Protein AF-A0A2E6JJV7-F1 (afdb_monomer)

Mean predicted aligned error: 10.57 Å

Sequence (269 aa):
DGTGGKVVVDVISGKITNAIVSSGGKGYTYGLVDLGSINANASTKAKLIPIIPPSKGHGHNAYEELGTDRVLVYARFGGDNKDFPLDTKFAQVQLVKNPTSIGTTSIYFGDSFSSLNAFKFSTTSGNPTIGEKITQTLGSGLKAVGYVASYDAETKVMKYIQDRSLYFGNSTDQTDYVGISTQGQVLAFESSTNQISAPSGFSGSIETTFSLGITTVGSKNVGLGVTFTNGLATPEINKGSGDIIYIDNRATITRNSRQKEDVKIILEF

Radius of gyration: 32.29 Å; Cα contacts (8 Å, |Δi|>4): 499; chains: 1; bounding box: 84×40×88 Å

Foldseek 3Di:
DFDDWDKDFDDDPLDTPDIGTPDHGDDDPFDFDDPCVSCVPPPDDDGDGDDDAPPCHPPPPCVVRPDDQKDKDKDKDALQALLDAQQAKDFKDFDFAFFAFPPDPHGDDDPGWDQWKKFQFPDKDDDDDAQFKKWWQDPVRAIAIWGFHHADPQRRMTTTGDDQLQQPPVSPDDDDDDCCVRRVDHDDDDLDQTWIATPRRMTTHGQQCAFAQWDDRPNDIHGNRFTDHRRMTHTGTDPPGGDTPDMDGGDMDRGHNPDMDMDIDMDGD

Structure (mmCIF, N/CA/C/O backbone):
data_AF-A0A2E6JJV7-F1
#
_entry.id   AF-A0A2E6JJV7-F1
#
loop_
_atom_site.group_PDB
_atom_site.id
_atom_site.type_symbol
_atom_site.label_atom_id
_atom_site.label_alt_id
_atom_site.label_comp_id
_atom_site.label_asym_id
_atom_site.label_entity_id
_atom_site.label_seq_id
_atom_site.pdbx_PDB_ins_code
_atom_site.Cartn_x
_atom_site.Cartn_y
_atom_site.Cartn_z
_atom_site.occupancy
_atom_site.B_iso_or_equiv
_atom_site.auth_seq_id
_atom_site.auth_comp_id
_atom_site.auth_asym_id
_atom_site.auth_atom_id
_atom_site.pdbx_PDB_model_num
ATOM 1 N N . ASP A 1 1 ? 43.505 -11.447 -28.016 1.00 89.50 1 ASP A N 1
ATOM 2 C CA . ASP A 1 1 ? 43.495 -11.953 -26.622 1.00 89.50 1 ASP A CA 1
ATOM 3 C C . ASP A 1 1 ? 42.920 -13.369 -26.491 1.00 89.50 1 ASP A C 1
ATOM 5 O O . ASP A 1 1 ? 43.284 -14.059 -25.551 1.00 89.50 1 ASP A O 1
ATOM 9 N N . GLY A 1 2 ? 42.087 -13.839 -27.422 1.00 89.81 2 GLY A N 1
ATOM 10 C CA . GLY A 1 2 ? 41.659 -15.242 -27.497 1.00 89.81 2 GLY A CA 1
ATOM 11 C C . GLY A 1 2 ? 42.644 -16.192 -28.195 1.00 89.81 2 GLY A C 1
ATOM 12 O O . GLY A 1 2 ? 43.757 -15.811 -28.571 1.00 89.81 2 GLY A O 1
ATOM 13 N N . THR A 1 3 ? 42.211 -17.438 -28.413 1.00 93.00 3 THR A N 1
ATOM 14 C CA . THR A 1 3 ? 43.000 -18.491 -29.085 1.00 93.00 3 THR A CA 1
ATOM 15 C C . THR A 1 3 ? 42.222 -19.195 -30.202 1.00 93.00 3 THR A C 1
ATOM 17 O O . THR A 1 3 ? 40.993 -19.284 -30.178 1.00 93.00 3 THR A O 1
ATOM 20 N N . GLY A 1 4 ? 42.945 -19.720 -31.200 1.00 91.38 4 GLY A N 1
ATOM 21 C CA . GLY A 1 4 ? 42.388 -20.589 -32.248 1.00 91.38 4 GLY A CA 1
ATOM 22 C C . GLY A 1 4 ? 41.595 -19.891 -33.363 1.00 91.38 4 GLY A C 1
ATOM 23 O O . GLY A 1 4 ? 40.991 -20.579 -34.192 1.00 91.38 4 GLY A O 1
ATOM 24 N N . GLY A 1 5 ? 41.586 -18.555 -33.396 1.00 92.31 5 GLY A N 1
ATOM 25 C CA . GLY A 1 5 ? 40.998 -17.776 -34.485 1.00 92.31 5 GLY A CA 1
ATOM 26 C C . GLY A 1 5 ? 41.800 -17.932 -35.778 1.00 92.31 5 GLY A C 1
ATOM 27 O O . GLY A 1 5 ? 43.029 -17.847 -35.763 1.00 92.31 5 GLY A O 1
ATOM 28 N N . LYS A 1 6 ? 41.115 -18.178 -36.897 1.00 92.69 6 LYS A N 1
ATOM 29 C CA . LYS A 1 6 ? 41.711 -18.296 -38.233 1.00 92.69 6 LYS A CA 1
ATOM 30 C C . LYS A 1 6 ? 40.877 -17.526 -39.247 1.00 92.69 6 LYS A C 1
ATOM 32 O O . LYS A 1 6 ? 39.648 -17.567 -39.223 1.00 92.69 6 LYS A O 1
ATOM 37 N N . VAL A 1 7 ? 41.565 -16.861 -40.163 1.00 91.69 7 VAL A N 1
ATOM 38 C CA . VAL A 1 7 ? 40.972 -16.116 -41.271 1.00 91.69 7 VAL A CA 1
ATOM 39 C C . VAL A 1 7 ? 41.687 -16.505 -42.557 1.00 91.69 7 VAL A C 1
ATOM 41 O O . VAL A 1 7 ? 42.898 -16.724 -42.560 1.00 91.69 7 VAL A O 1
ATOM 44 N N . VAL A 1 8 ? 40.922 -16.636 -43.631 1.00 92.06 8 VAL A N 1
ATOM 45 C CA . VAL A 1 8 ? 41.418 -16.812 -44.994 1.00 92.06 8 VAL A CA 1
ATOM 46 C C . VAL A 1 8 ? 41.329 -15.457 -45.674 1.00 92.06 8 VAL A C 1
ATOM 48 O O . VAL A 1 8 ? 40.291 -14.802 -45.600 1.00 92.06 8 VAL A O 1
ATOM 51 N N . VAL A 1 9 ? 42.425 -15.025 -46.289 1.00 90.75 9 VAL A N 1
ATOM 52 C CA . VAL A 1 9 ? 42.528 -13.730 -46.963 1.00 90.75 9 VAL A CA 1
ATOM 53 C C . VAL A 1 9 ? 42.905 -13.984 -48.413 1.00 90.75 9 VAL A C 1
ATOM 55 O O . VAL A 1 9 ? 43.957 -14.565 -48.678 1.00 90.75 9 VAL A O 1
ATOM 58 N N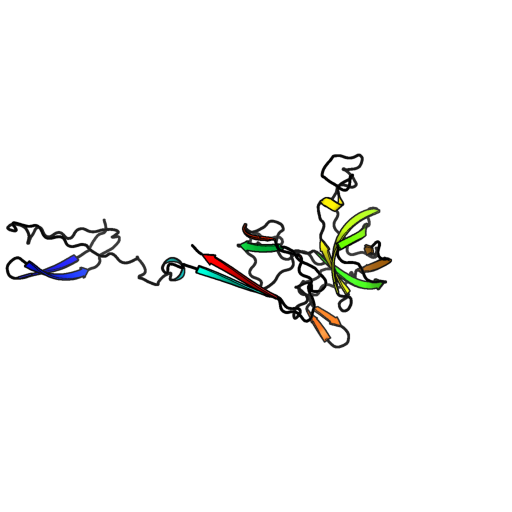 . ASP A 1 10 ? 42.065 -13.524 -49.336 1.00 90.06 10 ASP A N 1
ATOM 59 C CA . ASP A 1 10 ? 42.325 -13.621 -50.769 1.00 90.06 10 ASP A CA 1
ATOM 60 C C . ASP A 1 10 ? 43.005 -12.340 -51.255 1.00 90.06 10 ASP A C 1
ATOM 62 O O . ASP A 1 10 ? 42.572 -11.224 -50.942 1.00 90.06 10 ASP A O 1
ATOM 66 N N . VAL A 1 11 ? 44.079 -12.503 -52.030 1.00 86.19 11 VAL A N 1
ATOM 67 C CA . VAL A 1 11 ? 44.891 -11.396 -52.543 1.00 86.19 11 VAL A CA 1
ATOM 68 C C . VAL A 1 11 ? 45.021 -11.506 -54.055 1.00 86.19 11 VAL A C 1
ATOM 70 O O . VAL A 1 11 ? 45.488 -12.519 -54.571 1.00 86.19 11 VAL A O 1
ATOM 73 N N . ILE A 1 12 ? 44.670 -10.436 -54.769 1.00 87.25 12 ILE A N 1
ATOM 74 C CA . ILE A 1 12 ? 44.831 -10.329 -56.224 1.00 87.25 12 ILE A CA 1
ATOM 75 C C . ILE A 1 12 ? 45.619 -9.058 -56.526 1.00 87.25 12 ILE A C 1
ATOM 77 O O . ILE A 1 12 ? 45.259 -7.970 -56.078 1.00 87.25 12 ILE A O 1
ATOM 81 N N . SER A 1 13 ? 46.721 -9.196 -57.270 1.00 84.00 13 SER A N 1
ATOM 82 C CA . SER A 1 13 ? 47.572 -8.069 -57.691 1.00 84.00 13 SER A CA 1
ATOM 83 C C . SER A 1 13 ? 47.984 -7.138 -56.536 1.00 84.00 13 SER A C 1
ATOM 85 O O . SER A 1 13 ? 47.994 -5.917 -56.682 1.00 84.00 13 SER A O 1
ATOM 87 N N . GLY A 1 14 ? 48.292 -7.711 -55.366 1.00 80.00 14 GLY A N 1
ATOM 88 C CA . GLY A 1 14 ? 48.721 -6.961 -54.179 1.00 80.00 14 GLY A CA 1
ATOM 89 C C . GLY A 1 14 ? 47.596 -6.278 -53.392 1.00 80.00 14 GLY A C 1
ATOM 90 O O . GLY A 1 14 ? 47.885 -5.472 -52.511 1.00 80.00 14 GLY A O 1
ATOM 91 N N . LYS A 1 15 ? 46.324 -6.581 -53.683 1.00 84.19 15 LYS A N 1
ATOM 92 C CA . LYS A 1 15 ? 45.155 -6.060 -52.959 1.00 84.19 15 LYS A CA 1
ATOM 93 C C . LYS A 1 15 ? 44.366 -7.195 -52.320 1.00 84.19 15 LYS A C 1
ATOM 95 O O . LYS A 1 15 ? 44.129 -8.210 -52.966 1.00 84.19 15 LYS A O 1
ATOM 100 N N . ILE A 1 16 ? 43.926 -6.997 -51.078 1.00 88.25 16 ILE A N 1
ATOM 101 C CA . ILE A 1 16 ? 42.977 -7.903 -50.422 1.00 88.25 16 ILE A CA 1
ATOM 102 C C . ILE A 1 16 ? 41.617 -7.730 -51.100 1.00 88.25 16 ILE A C 1
ATOM 104 O O . ILE A 1 16 ? 41.077 -6.623 -51.111 1.00 88.25 16 ILE A O 1
ATOM 108 N N . THR A 1 17 ? 41.079 -8.801 -51.673 1.00 91.75 17 THR A N 1
ATOM 109 C CA . THR A 1 17 ? 39.764 -8.798 -52.336 1.00 91.75 17 THR A CA 1
ATOM 110 C C . THR A 1 17 ? 38.678 -9.416 -51.472 1.00 91.75 17 THR A C 1
ATOM 112 O O . THR A 1 17 ? 37.505 -9.098 -51.652 1.00 91.75 17 THR A O 1
ATOM 115 N N . ASN A 1 18 ? 39.057 -10.277 -50.528 1.00 91.12 18 ASN A N 1
ATOM 116 C CA . ASN A 1 18 ? 38.131 -10.968 -49.647 1.00 91.12 18 ASN A CA 1
ATOM 117 C C . ASN A 1 18 ? 38.836 -11.415 -48.357 1.00 91.12 18 ASN A C 1
ATOM 119 O O . ASN A 1 18 ? 40.037 -11.693 -48.349 1.00 91.12 18 ASN A O 1
ATOM 123 N N . ALA A 1 19 ? 38.081 -11.476 -47.263 1.00 91.44 19 ALA A N 1
ATOM 124 C CA . ALA A 1 19 ? 38.542 -12.001 -45.987 1.00 91.44 19 ALA A CA 1
ATOM 125 C C . ALA A 1 19 ? 37.393 -12.755 -45.313 1.00 91.44 19 ALA A C 1
ATOM 127 O O . ALA A 1 19 ? 36.359 -12.165 -45.000 1.00 91.44 19 ALA A O 1
ATOM 128 N N . ILE A 1 20 ? 37.575 -14.053 -45.077 1.00 93.00 20 ILE A N 1
ATOM 129 C CA . ILE A 1 20 ? 36.558 -14.925 -44.480 1.00 93.00 20 ILE A CA 1
ATOM 130 C C . ILE A 1 20 ? 37.126 -15.558 -43.218 1.00 93.00 20 ILE A C 1
ATOM 132 O O . ILE A 1 20 ? 38.181 -16.192 -43.238 1.00 93.00 20 ILE A O 1
ATOM 136 N N . VAL A 1 21 ? 36.409 -15.419 -42.104 1.00 91.06 21 VAL A N 1
ATOM 137 C CA . VAL A 1 21 ? 36.739 -16.128 -40.865 1.00 91.06 21 VAL A CA 1
ATOM 138 C C . VAL A 1 21 ? 36.470 -17.616 -41.078 1.00 91.06 21 VAL A C 1
ATOM 140 O O . VAL A 1 21 ? 35.324 -18.030 -41.215 1.00 91.06 21 VAL A O 1
ATOM 143 N N . SER A 1 22 ? 37.527 -18.425 -41.109 1.00 92.56 22 SER A N 1
ATOM 144 C CA . SER A 1 22 ? 37.424 -19.882 -41.258 1.00 92.56 22 SER A CA 1
ATOM 145 C C . SER A 1 22 ? 37.266 -20.600 -39.917 1.00 92.56 22 SER A C 1
ATOM 147 O O . SER A 1 22 ? 36.747 -21.712 -39.869 1.00 92.56 22 SER A O 1
ATOM 149 N N . SER A 1 23 ? 37.690 -19.969 -38.817 1.00 91.88 23 SER A N 1
ATOM 150 C CA . SER A 1 23 ? 37.440 -20.415 -37.443 1.00 91.88 23 SER A CA 1
ATOM 151 C C . SER A 1 23 ? 37.384 -19.204 -36.517 1.00 91.88 23 SER A C 1
ATOM 153 O O . SER A 1 23 ? 38.350 -18.448 -36.437 1.00 91.88 23 SER A O 1
ATOM 155 N N . GLY A 1 24 ? 36.285 -19.029 -35.781 1.00 86.06 24 GLY A N 1
ATOM 156 C CA . GLY A 1 24 ? 36.127 -17.912 -34.838 1.00 86.06 24 GLY A CA 1
ATOM 157 C C . GLY A 1 24 ? 37.004 -18.012 -33.582 1.00 86.06 24 GLY A C 1
ATOM 158 O O . GLY A 1 24 ? 37.201 -17.017 -32.889 1.00 86.06 24 GLY A O 1
ATOM 159 N N . GLY A 1 25 ? 37.561 -19.194 -33.292 1.00 90.81 25 GLY A N 1
ATOM 160 C CA . GLY A 1 25 ? 38.322 -19.439 -32.066 1.00 90.81 25 GLY A CA 1
ATOM 161 C C . GLY A 1 25 ? 37.490 -19.246 -30.791 1.00 90.81 25 GLY A C 1
ATOM 162 O O . GLY A 1 25 ? 36.267 -19.388 -30.814 1.00 90.81 25 GLY A O 1
ATOM 163 N N . LYS A 1 26 ? 38.150 -18.980 -29.655 1.00 89.31 26 LYS A N 1
ATOM 164 C CA . LYS A 1 26 ? 37.497 -18.795 -28.345 1.00 89.31 26 LYS A CA 1
ATOM 165 C C . LYS A 1 26 ? 38.152 -17.686 -27.524 1.00 89.31 26 LYS A C 1
ATOM 167 O O . LYS A 1 26 ? 39.373 -17.534 -27.544 1.00 89.31 26 LYS A O 1
ATOM 172 N N . GLY A 1 27 ? 37.329 -16.974 -26.751 1.00 89.12 27 GLY A N 1
ATOM 173 C CA . GLY A 1 27 ? 37.780 -16.016 -25.735 1.00 89.12 27 GLY A CA 1
ATOM 174 C C . GLY A 1 27 ? 38.355 -14.710 -26.285 1.00 89.12 27 GLY A C 1
ATOM 175 O O . GLY A 1 27 ? 39.128 -14.063 -25.592 1.00 89.12 27 GLY A O 1
ATOM 176 N N . TYR A 1 28 ? 38.027 -14.341 -27.525 1.00 89.75 28 TYR A N 1
ATOM 177 C CA . TYR A 1 28 ? 38.422 -13.046 -28.069 1.00 89.75 28 TYR A CA 1
ATOM 178 C C . TYR A 1 28 ? 37.512 -11.941 -27.522 1.00 89.75 28 TYR A C 1
ATOM 180 O O . TYR A 1 28 ? 36.294 -12.085 -27.570 1.00 89.75 28 TYR A O 1
ATOM 188 N N . THR A 1 29 ? 38.092 -10.836 -27.057 1.00 88.12 29 THR A N 1
ATOM 189 C CA . THR A 1 29 ? 37.395 -9.539 -26.928 1.00 88.12 29 THR A CA 1
ATOM 190 C C . THR A 1 29 ? 37.931 -8.525 -27.938 1.00 88.12 29 THR A C 1
ATOM 192 O O . THR A 1 29 ? 37.215 -7.619 -28.356 1.00 88.12 29 THR A O 1
ATOM 195 N N . TYR A 1 30 ? 39.160 -8.732 -28.422 1.00 89.88 30 TYR A N 1
ATOM 196 C CA . TYR A 1 30 ? 39.730 -8.037 -29.571 1.00 89.88 30 TYR A CA 1
ATOM 197 C C . TYR A 1 30 ? 40.761 -8.924 -30.289 1.00 89.88 30 TYR A C 1
ATOM 199 O O . TYR A 1 30 ? 41.369 -9.836 -29.718 1.00 89.88 30 TYR A O 1
ATOM 207 N N . GLY A 1 31 ? 41.011 -8.649 -31.566 1.00 89.31 31 GLY A N 1
ATOM 208 C CA . GLY A 1 31 ? 41.982 -9.398 -32.357 1.00 89.31 31 GLY A CA 1
ATOM 209 C C . GLY A 1 31 ? 42.673 -8.529 -33.392 1.00 89.31 31 GLY A C 1
ATOM 210 O O . GLY A 1 31 ? 42.096 -7.571 -33.899 1.00 89.31 31 GLY A O 1
ATOM 211 N N . LEU A 1 32 ? 43.910 -8.888 -33.718 1.00 89.81 32 LEU A N 1
ATOM 212 C CA . LEU A 1 32 ? 44.617 -8.380 -34.885 1.00 89.81 32 LEU A CA 1
ATOM 213 C C . LEU A 1 32 ? 44.808 -9.545 -35.846 1.00 89.81 32 LEU A C 1
ATOM 215 O O . LEU A 1 32 ? 45.198 -10.635 -35.429 1.00 89.81 32 LEU A O 1
ATOM 219 N N . VAL A 1 33 ? 44.514 -9.314 -37.122 1.00 89.62 33 VAL A N 1
ATOM 220 C CA . VAL A 1 33 ? 44.811 -10.299 -38.158 1.00 89.62 33 VAL A CA 1
ATOM 221 C C . VAL A 1 33 ? 46.295 -10.214 -38.482 1.00 89.62 33 VAL A C 1
ATOM 223 O O . VAL A 1 33 ? 46.781 -9.151 -38.871 1.00 89.62 33 VAL A O 1
ATOM 226 N N . ASP A 1 34 ? 47.005 -11.330 -38.333 1.00 87.75 34 ASP A N 1
ATOM 227 C CA . ASP A 1 34 ? 48.379 -11.431 -38.806 1.00 87.75 34 ASP A CA 1
ATOM 228 C C . ASP A 1 34 ? 48.391 -11.540 -40.336 1.00 87.75 34 ASP A C 1
ATOM 230 O O . ASP A 1 34 ? 47.870 -12.487 -40.922 1.00 87.75 34 ASP A O 1
ATOM 234 N N . LEU A 1 35 ? 48.973 -10.529 -40.973 1.00 87.00 35 LEU A N 1
ATOM 235 C CA . LEU A 1 35 ? 49.118 -10.413 -42.421 1.00 87.00 35 LEU A CA 1
ATOM 236 C C . LEU A 1 35 ? 50.597 -10.510 -42.841 1.00 87.00 35 LEU A C 1
ATOM 238 O O . LEU A 1 35 ? 50.940 -10.145 -43.966 1.00 87.00 35 LEU 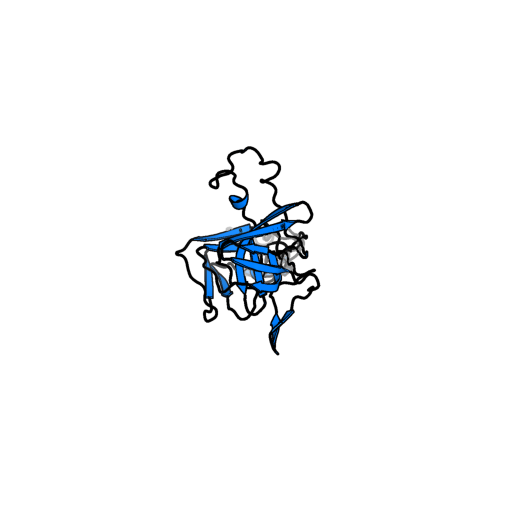A O 1
ATOM 242 N N . GLY A 1 36 ? 51.496 -10.946 -41.950 1.00 83.12 36 GLY A N 1
ATOM 243 C CA . GLY A 1 36 ? 52.946 -10.943 -42.173 1.00 83.12 36 GLY A CA 1
ATOM 244 C C . GLY A 1 36 ? 53.387 -11.704 -43.426 1.00 83.12 36 GLY A C 1
ATOM 245 O O . GLY A 1 36 ? 54.263 -11.233 -44.150 1.00 83.12 36 GLY A O 1
ATOM 246 N N . SER A 1 37 ? 52.725 -12.819 -43.744 1.00 78.44 37 SER A N 1
ATOM 247 C CA . SER A 1 37 ? 53.008 -13.635 -44.934 1.00 78.44 37 SER A CA 1
ATOM 248 C C . SER A 1 37 ? 52.666 -12.949 -46.263 1.00 78.44 37 SER A C 1
ATOM 250 O O . SER A 1 37 ? 53.242 -13.305 -47.288 1.00 78.44 37 SER A O 1
ATOM 252 N N . ILE A 1 38 ? 51.768 -11.958 -46.260 1.00 77.12 38 ILE A N 1
ATOM 253 C CA . ILE A 1 38 ? 51.319 -11.246 -47.470 1.00 77.12 38 ILE A CA 1
ATOM 254 C C . ILE A 1 38 ? 51.787 -9.783 -47.522 1.00 77.12 38 ILE A C 1
ATOM 256 O O . ILE A 1 38 ? 51.802 -9.178 -48.591 1.00 77.12 38 ILE A O 1
ATOM 260 N N . ASN A 1 39 ? 52.208 -9.213 -46.389 1.00 76.31 39 ASN A N 1
ATOM 261 C CA . ASN A 1 39 ? 52.642 -7.816 -46.277 1.00 76.31 39 ASN A CA 1
ATOM 262 C C . ASN A 1 39 ? 54.157 -7.604 -46.462 1.00 76.31 39 ASN A C 1
ATOM 264 O O . ASN A 1 39 ? 54.598 -6.457 -46.423 1.00 76.31 39 ASN A O 1
ATOM 268 N N . ALA A 1 40 ? 54.961 -8.658 -46.663 1.00 73.69 40 ALA A N 1
ATOM 269 C CA . ALA A 1 40 ? 56.431 -8.573 -46.687 1.00 73.69 40 ALA A CA 1
ATOM 270 C C . ALA A 1 40 ? 56.999 -7.571 -47.716 1.00 73.69 40 ALA A C 1
ATOM 272 O O . ALA A 1 40 ? 58.014 -6.936 -47.449 1.00 73.69 40 ALA A O 1
ATOM 273 N N . ASN A 1 41 ? 56.320 -7.391 -48.855 1.00 73.38 41 ASN A N 1
ATOM 274 C CA . ASN A 1 41 ? 56.733 -6.487 -49.939 1.00 73.38 41 ASN A CA 1
ATOM 275 C C . ASN A 1 41 ? 55.737 -5.332 -50.178 1.00 73.38 41 ASN A C 1
ATOM 277 O O . ASN A 1 41 ? 55.781 -4.678 -51.220 1.00 73.38 41 ASN A O 1
ATOM 281 N N . ALA A 1 42 ? 54.802 -5.095 -49.252 1.00 76.38 42 ALA A N 1
ATOM 282 C CA . ALA A 1 42 ? 53.786 -4.057 -49.401 1.00 76.38 42 ALA A CA 1
ATOM 283 C C . ALA A 1 42 ? 54.324 -2.688 -48.947 1.00 76.38 42 ALA A C 1
ATOM 285 O O . ALA A 1 42 ? 54.772 -2.534 -47.812 1.00 76.38 42 ALA A O 1
ATOM 286 N N . SER A 1 43 ? 54.226 -1.665 -49.804 1.00 77.69 43 SER A N 1
ATOM 287 C CA . SER A 1 43 ? 54.594 -0.279 -49.457 1.00 77.69 43 SER A CA 1
ATOM 288 C C . SER A 1 43 ? 53.572 0.406 -48.540 1.00 77.69 43 SER A C 1
ATOM 290 O O . SER A 1 43 ? 53.901 1.365 -47.849 1.00 77.69 43 SER A O 1
ATOM 292 N N . THR A 1 44 ? 52.333 -0.097 -48.504 1.00 81.44 44 THR A N 1
ATOM 293 C CA . THR A 1 44 ? 51.262 0.328 -47.591 1.00 81.44 44 THR A CA 1
ATOM 294 C C . THR A 1 44 ? 50.693 -0.901 -46.890 1.00 81.44 44 THR A C 1
ATOM 296 O O . THR A 1 44 ? 50.248 -1.838 -47.549 1.00 81.44 44 THR A O 1
ATOM 299 N N . LYS A 1 45 ? 50.701 -0.912 -45.553 1.00 82.69 45 LYS A N 1
ATOM 300 C CA . LYS A 1 45 ? 50.197 -2.044 -44.761 1.00 82.69 45 LYS A CA 1
ATOM 301 C C . LYS A 1 45 ? 48.669 -2.041 -44.726 1.00 82.69 45 LYS A C 1
ATOM 303 O O . LYS A 1 45 ? 48.059 -1.015 -44.431 1.00 82.69 45 LYS A O 1
ATOM 308 N N . ALA A 1 46 ? 48.058 -3.194 -44.979 1.00 84.94 46 ALA A N 1
ATOM 309 C CA . ALA A 1 46 ? 46.614 -3.364 -44.846 1.00 84.94 46 ALA A CA 1
ATOM 310 C C . ALA A 1 46 ? 46.175 -3.440 -43.371 1.00 84.94 46 ALA A C 1
ATOM 312 O O . ALA A 1 46 ? 46.927 -3.892 -42.504 1.00 84.94 46 ALA A O 1
ATOM 313 N N . LYS A 1 47 ? 44.931 -3.026 -43.099 1.00 86.56 47 LYS A N 1
ATOM 314 C CA . LYS A 1 47 ? 44.279 -3.106 -41.786 1.00 86.56 47 LYS A CA 1
ATOM 315 C C . LYS A 1 47 ? 42.969 -3.878 -41.926 1.00 86.56 47 LYS A C 1
ATOM 317 O O . LYS A 1 47 ? 42.066 -3.419 -42.617 1.00 86.56 47 LYS A O 1
ATOM 322 N N . LEU A 1 48 ? 42.859 -5.009 -41.234 1.00 88.50 48 LEU A N 1
ATOM 323 C CA . LEU A 1 48 ? 41.601 -5.734 -41.051 1.00 88.50 48 LEU A CA 1
ATOM 324 C C . LEU A 1 48 ? 41.182 -5.622 -39.586 1.00 88.50 48 LEU A C 1
ATOM 326 O O . LEU A 1 48 ? 42.007 -5.815 -38.693 1.00 88.50 48 LEU A O 1
ATOM 330 N N . ILE A 1 49 ? 39.913 -5.293 -39.350 1.00 90.00 49 ILE A N 1
ATOM 331 C CA . ILE A 1 49 ? 39.328 -5.197 -38.010 1.00 90.00 49 ILE A CA 1
ATOM 332 C C . ILE A 1 49 ? 38.389 -6.394 -37.834 1.00 90.00 49 ILE A C 1
ATOM 334 O O . ILE A 1 49 ? 37.341 -6.425 -38.480 1.00 90.00 49 ILE A O 1
ATOM 338 N N . PRO A 1 50 ? 38.740 -7.385 -36.998 1.00 89.44 50 PRO A N 1
ATOM 339 C CA . PRO A 1 50 ? 37.811 -8.441 -36.626 1.00 89.44 50 PRO A CA 1
ATOM 340 C C . PRO A 1 50 ? 36.631 -7.852 -35.852 1.00 89.44 50 PRO A C 1
ATOM 342 O O . PRO A 1 50 ? 36.828 -7.157 -34.856 1.00 89.44 50 PRO A O 1
ATOM 345 N N . ILE A 1 51 ? 35.412 -8.157 -36.292 1.00 88.50 51 ILE A N 1
ATOM 346 C CA . ILE A 1 51 ? 34.198 -7.869 -35.528 1.00 88.50 51 ILE A CA 1
ATOM 347 C C . ILE A 1 51 ? 33.893 -9.104 -34.685 1.00 88.50 51 ILE A C 1
ATOM 349 O O . ILE A 1 51 ? 33.585 -10.166 -35.225 1.00 88.50 51 ILE A O 1
ATOM 353 N N . ILE A 1 52 ? 34.030 -8.973 -33.367 1.00 88.31 52 ILE A N 1
ATOM 354 C CA . ILE A 1 52 ? 33.748 -10.051 -32.420 1.00 88.31 52 ILE A CA 1
ATOM 355 C C . ILE A 1 52 ? 32.318 -9.864 -31.890 1.00 88.31 52 ILE A C 1
ATOM 357 O O . ILE A 1 52 ? 32.056 -8.837 -31.261 1.00 88.31 52 ILE A O 1
ATOM 361 N N . PRO A 1 53 ? 31.383 -10.799 -32.149 1.00 79.56 53 PRO A N 1
ATOM 362 C CA . PRO A 1 53 ? 30.013 -10.682 -31.658 1.00 79.56 53 PRO A CA 1
ATOM 363 C C . PRO A 1 53 ? 29.936 -10.961 -30.144 1.00 79.56 53 PRO A C 1
ATOM 365 O O . PRO A 1 53 ? 30.844 -11.589 -29.587 1.00 79.56 53 PRO A O 1
ATOM 368 N N . PRO A 1 54 ? 28.840 -10.565 -29.469 1.00 78.50 54 PRO A N 1
ATOM 369 C CA . PRO A 1 54 ? 28.572 -10.974 -28.094 1.00 78.50 54 PRO A CA 1
ATOM 370 C C . PRO A 1 54 ? 28.634 -12.498 -27.951 1.00 78.50 54 PRO A C 1
ATOM 372 O O . PRO A 1 54 ? 28.242 -13.238 -28.854 1.00 78.50 54 PRO A O 1
ATOM 375 N N . SER A 1 55 ? 29.085 -12.981 -26.793 1.00 75.62 55 SER A N 1
ATOM 376 C CA . SER A 1 55 ? 29.356 -14.408 -26.548 1.00 75.62 55 SER A CA 1
ATOM 377 C C . SER A 1 55 ? 28.153 -15.337 -26.751 1.00 75.62 55 SER A C 1
ATOM 379 O O . SER A 1 55 ? 28.340 -16.538 -26.940 1.00 75.62 55 SER A O 1
ATOM 381 N N . LYS A 1 56 ? 26.933 -14.794 -26.728 1.00 80.00 56 LYS A N 1
ATOM 382 C CA . LYS A 1 56 ? 25.681 -15.530 -26.929 1.00 80.00 56 LYS A CA 1
ATOM 383 C C . LYS A 1 56 ? 24.913 -15.108 -28.194 1.00 80.00 56 LYS A C 1
ATOM 385 O O . LYS A 1 56 ? 23.810 -15.588 -28.420 1.00 80.00 56 LYS A O 1
ATOM 390 N N . GLY A 1 57 ? 25.515 -14.266 -29.039 1.00 77.69 57 GLY A N 1
ATOM 391 C CA . GLY A 1 57 ? 24.871 -13.661 -30.208 1.00 77.69 57 GLY A CA 1
ATOM 392 C C . GLY A 1 57 ? 24.095 -12.384 -29.876 1.00 77.69 57 GLY A C 1
ATOM 393 O O . GLY A 1 57 ? 23.900 -12.056 -28.710 1.00 77.69 57 GLY A O 1
ATOM 394 N N . HIS A 1 58 ? 23.683 -11.659 -30.919 1.00 73.56 58 HIS A N 1
ATOM 395 C CA . HIS A 1 58 ? 22.787 -10.510 -30.779 1.00 73.56 58 HIS A CA 1
ATOM 396 C C . HIS A 1 58 ? 21.355 -10.976 -30.502 1.00 73.56 58 HIS A C 1
ATOM 398 O O . HIS A 1 58 ? 20.882 -11.934 -31.115 1.00 73.56 58 HIS A O 1
ATOM 404 N N . GLY A 1 59 ? 20.660 -10.280 -29.609 1.00 71.00 59 GLY A N 1
ATOM 405 C CA . GLY A 1 59 ? 19.301 -10.595 -29.185 1.00 71.00 59 GLY A CA 1
ATOM 406 C C . GLY A 1 59 ? 19.213 -11.720 -28.153 1.00 71.00 59 GLY A C 1
ATOM 407 O O . GLY A 1 59 ? 18.101 -12.143 -27.839 1.00 71.00 59 GLY A O 1
ATOM 408 N N . HIS A 1 60 ? 20.340 -12.199 -27.605 1.00 75.94 60 HIS A N 1
ATOM 409 C CA . HIS A 1 60 ? 20.309 -13.203 -26.534 1.00 75.94 60 HIS A CA 1
ATOM 410 C C . HIS A 1 60 ? 19.700 -12.620 -25.260 1.00 75.94 60 HIS A C 1
ATOM 412 O O . HIS A 1 60 ? 18.923 -13.293 -24.581 1.00 75.94 60 HIS A O 1
ATOM 418 N N . ASN A 1 61 ? 20.030 -11.366 -24.944 1.00 71.12 61 ASN A N 1
ATOM 419 C CA . ASN A 1 61 ? 19.342 -10.606 -23.911 1.00 71.12 61 ASN A CA 1
ATOM 420 C C . ASN A 1 61 ? 18.790 -9.304 -24.487 1.00 71.12 61 ASN A C 1
ATOM 422 O O . ASN A 1 61 ? 19.323 -8.225 -24.251 1.00 71.12 61 ASN A O 1
ATOM 426 N N . ALA A 1 62 ? 17.697 -9.405 -25.245 1.00 70.12 62 ALA A N 1
ATOM 427 C CA . ALA A 1 62 ? 17.064 -8.254 -25.884 1.00 70.12 62 ALA A CA 1
ATOM 428 C C . ALA A 1 62 ? 16.748 -7.099 -24.910 1.00 70.12 62 ALA A C 1
ATOM 430 O O . ALA A 1 62 ? 16.795 -5.950 -25.323 1.00 70.12 62 ALA A O 1
ATOM 431 N N . TYR A 1 63 ? 16.486 -7.377 -23.628 1.00 66.75 63 TYR A N 1
ATOM 432 C CA . TYR A 1 63 ? 16.220 -6.346 -22.616 1.00 66.75 63 TYR A CA 1
ATOM 433 C C . TYR A 1 63 ? 17.468 -5.562 -22.179 1.00 66.75 63 TYR A C 1
ATOM 435 O O . TYR A 1 63 ? 17.339 -4.422 -21.745 1.00 66.75 63 TYR A O 1
ATOM 443 N N . GLU A 1 64 ? 18.660 -6.153 -22.285 1.00 67.38 64 GLU A N 1
ATOM 444 C CA . GLU A 1 64 ? 19.939 -5.463 -22.046 1.00 67.38 64 GLU A CA 1
ATOM 445 C C . GLU A 1 64 ? 20.548 -4.907 -23.343 1.00 67.38 64 GLU A C 1
ATOM 447 O O . GLU A 1 64 ? 21.291 -3.930 -23.310 1.00 67.38 64 GLU A O 1
ATOM 452 N N . GLU A 1 65 ? 20.258 -5.535 -24.486 1.00 68.44 65 GLU A N 1
ATOM 453 C CA . GLU A 1 65 ? 20.885 -5.232 -25.776 1.00 68.44 65 GLU A CA 1
ATOM 454 C C . GLU A 1 65 ? 20.114 -4.207 -26.618 1.00 68.44 65 GLU A C 1
ATOM 456 O O . GLU A 1 65 ? 20.729 -3.456 -27.379 1.00 68.44 65 GLU A O 1
ATOM 461 N N . LEU A 1 66 ? 18.781 -4.161 -26.513 1.00 69.12 66 LEU A N 1
ATOM 462 C CA . LEU A 1 66 ? 17.981 -3.129 -27.167 1.00 69.12 66 LEU A CA 1
ATOM 463 C C . LEU A 1 66 ? 17.934 -1.907 -26.254 1.00 69.12 66 LEU A C 1
ATOM 465 O O . LEU A 1 66 ? 17.231 -1.886 -25.243 1.00 69.12 66 LEU A O 1
ATOM 469 N N . GLY A 1 67 ? 18.687 -0.875 -26.639 1.00 67.88 67 GLY A N 1
ATOM 470 C CA . GLY A 1 67 ? 18.556 0.451 -26.049 1.00 67.88 67 GLY A CA 1
ATOM 471 C C . GLY A 1 67 ? 17.091 0.880 -26.077 1.00 67.88 67 GLY A C 1
ATOM 472 O O . GLY A 1 67 ? 16.425 0.787 -27.108 1.00 67.88 67 GLY A O 1
ATOM 473 N N . THR A 1 68 ? 16.575 1.284 -24.923 1.00 73.38 68 THR A N 1
ATOM 474 C CA . THR A 1 68 ? 15.214 1.795 -24.789 1.00 73.38 68 THR A CA 1
ATOM 475 C C . THR A 1 68 ? 15.304 3.274 -24.465 1.00 73.38 68 THR A C 1
ATOM 477 O O . THR A 1 68 ? 15.743 3.630 -23.377 1.00 73.38 68 THR A O 1
ATOM 480 N N . ASP A 1 69 ? 14.856 4.123 -25.387 1.00 81.94 69 ASP A N 1
ATOM 481 C CA . ASP A 1 69 ? 14.846 5.576 -25.169 1.00 81.94 69 ASP A CA 1
ATOM 482 C C . ASP A 1 69 ? 13.744 5.991 -24.179 1.00 81.94 69 ASP A C 1
ATOM 484 O O . ASP A 1 69 ? 13.837 7.022 -23.515 1.00 81.94 69 ASP A O 1
ATOM 488 N N . ARG A 1 70 ? 12.654 5.204 -24.096 1.00 85.88 70 ARG A N 1
ATOM 489 C CA . ARG A 1 70 ? 11.481 5.501 -23.258 1.00 85.88 70 ARG A CA 1
ATOM 490 C C . ARG A 1 70 ? 10.832 4.250 -22.683 1.00 85.88 70 ARG A C 1
ATOM 492 O O . ARG A 1 70 ? 10.500 3.324 -23.419 1.00 85.88 70 ARG A O 1
ATOM 499 N N . VAL A 1 71 ? 10.541 4.272 -21.386 1.00 86.06 71 VAL A N 1
ATOM 500 C CA . VAL A 1 71 ? 9.776 3.234 -20.682 1.00 86.06 71 VAL A CA 1
ATOM 501 C C . VAL A 1 71 ? 8.426 3.805 -20.253 1.00 86.06 71 VAL A C 1
ATOM 503 O O . VAL A 1 71 ? 8.369 4.798 -19.531 1.00 86.06 71 VAL A O 1
ATOM 506 N N . LEU A 1 72 ? 7.328 3.167 -20.674 1.00 89.88 72 LEU A N 1
ATOM 507 C CA . LEU A 1 72 ? 5.978 3.475 -20.194 1.00 89.88 72 LEU A CA 1
ATOM 508 C C . LEU A 1 72 ? 5.613 2.540 -19.039 1.00 89.88 72 LEU A C 1
ATOM 510 O O . LEU A 1 72 ? 5.496 1.330 -19.224 1.00 89.88 72 LEU A O 1
ATOM 514 N N . VAL A 1 73 ? 5.342 3.119 -17.876 1.00 90.62 73 VAL A N 1
ATOM 515 C CA . VAL A 1 73 ? 4.704 2.440 -16.748 1.00 90.62 73 VAL A CA 1
ATOM 516 C C . VAL A 1 73 ? 3.227 2.810 -16.750 1.00 90.62 73 VAL A C 1
ATOM 518 O O . VAL A 1 73 ? 2.867 3.988 -16.706 1.00 90.62 73 VAL A O 1
ATOM 521 N N . TYR A 1 74 ? 2.365 1.800 -16.825 1.00 91.88 74 TYR A N 1
ATOM 522 C CA . TYR A 1 74 ? 0.918 1.967 -16.869 1.00 91.88 74 TYR A CA 1
ATOM 523 C C . TYR A 1 74 ? 0.248 1.116 -15.796 1.00 91.88 74 TYR A C 1
ATOM 525 O O . TYR A 1 74 ? 0.498 -0.083 -15.711 1.00 91.88 74 TYR A O 1
ATOM 533 N N . ALA A 1 75 ? -0.632 1.737 -15.016 1.00 89.00 75 ALA A N 1
ATOM 534 C CA . ALA A 1 75 ? -1.502 1.055 -14.071 1.00 89.00 75 ALA A CA 1
ATOM 535 C C . ALA A 1 75 ? -2.933 1.572 -14.228 1.00 89.00 75 ALA A C 1
ATOM 537 O O . ALA A 1 75 ? -3.160 2.777 -14.377 1.00 89.00 75 ALA A O 1
ATOM 538 N N . ARG A 1 76 ? -3.898 0.654 -14.180 1.00 87.75 76 ARG A N 1
ATOM 539 C CA . ARG A 1 76 ? -5.325 0.968 -14.146 1.00 87.75 76 ARG A CA 1
ATOM 540 C C . ARG A 1 76 ? -5.898 0.523 -12.814 1.00 87.75 76 ARG A C 1
ATOM 542 O O . ARG A 1 76 ? -5.845 -0.658 -12.491 1.00 87.75 76 ARG A O 1
ATOM 549 N N . PHE A 1 77 ? -6.508 1.453 -12.098 1.00 84.38 77 PHE A N 1
ATOM 550 C CA . PHE A 1 77 ? -7.234 1.180 -10.868 1.00 84.38 77 PHE A CA 1
ATOM 551 C C . PHE A 1 77 ? -8.740 1.244 -11.131 1.00 84.38 77 PHE A C 1
ATOM 553 O O . PHE A 1 77 ? -9.230 2.089 -11.887 1.00 84.38 77 PHE A O 1
ATOM 560 N N . GLY A 1 78 ? -9.484 0.326 -10.525 1.00 77.12 78 GLY A N 1
ATOM 561 C CA . GLY A 1 78 ? -10.936 0.246 -10.636 1.00 77.12 78 GLY A CA 1
ATOM 562 C C . GLY A 1 78 ? -11.536 -0.386 -9.387 1.00 77.12 78 GLY A C 1
ATOM 563 O O . GLY A 1 78 ? -10.826 -1.000 -8.598 1.00 77.12 78 GLY A O 1
ATOM 564 N N . GLY A 1 79 ? -12.847 -0.233 -9.210 1.00 69.38 79 GLY A N 1
ATOM 565 C CA . GLY A 1 79 ? -13.571 -0.751 -8.044 1.00 69.38 79 GLY A CA 1
ATOM 566 C C . GLY A 1 79 ? -13.966 -2.226 -8.117 1.00 69.38 79 GLY A C 1
ATOM 567 O O . GLY A 1 79 ? -14.785 -2.671 -7.317 1.00 69.38 79 GLY A O 1
ATOM 568 N N . ASP A 1 80 ? -13.430 -2.965 -9.090 1.00 69.88 80 ASP A N 1
ATOM 569 C CA . ASP A 1 80 ? -13.814 -4.352 -9.362 1.00 69.88 80 ASP A CA 1
ATOM 570 C C . ASP A 1 80 ? -13.258 -5.316 -8.293 1.00 69.88 80 ASP A C 1
ATOM 572 O O . ASP A 1 80 ? -13.835 -6.378 -8.052 1.00 69.88 80 ASP A O 1
ATOM 576 N N . ASN A 1 81 ? -12.178 -4.928 -7.601 1.00 67.94 81 ASN A N 1
ATOM 577 C CA . ASN A 1 81 ? -11.670 -5.600 -6.409 1.00 67.94 81 ASN A CA 1
ATOM 578 C C . ASN A 1 81 ? -11.773 -4.666 -5.186 1.00 67.94 81 ASN A C 1
ATOM 580 O O . ASN A 1 81 ? -11.619 -3.452 -5.285 1.00 67.94 81 ASN A O 1
ATOM 584 N N . LYS A 1 82 ? -12.054 -5.221 -4.000 1.00 79.38 82 LYS A N 1
ATOM 585 C CA . LYS A 1 82 ? -12.136 -4.446 -2.742 1.00 79.38 82 LYS A CA 1
ATOM 586 C C . LYS A 1 82 ? -10.757 -4.048 -2.196 1.00 79.38 82 LYS A C 1
ATOM 588 O O . LYS A 1 82 ? -10.639 -3.537 -1.082 1.00 79.38 82 LYS A O 1
ATOM 593 N N . ASP A 1 83 ? -9.706 -4.299 -2.971 1.00 77.00 83 ASP A N 1
ATOM 594 C CA . ASP A 1 83 ? -8.349 -3.952 -2.592 1.00 77.00 83 ASP A CA 1
ATOM 595 C C . ASP A 1 83 ? -8.095 -2.444 -2.750 1.00 77.00 83 ASP A C 1
ATOM 597 O O . ASP A 1 83 ? -7.533 -1.798 -1.859 1.00 77.00 83 ASP A O 1
ATOM 601 N N . PHE A 1 84 ? -8.634 -1.851 -3.818 1.00 81.44 84 PHE A N 1
ATOM 602 C CA . PHE A 1 84 ? -8.539 -0.421 -4.075 1.00 81.44 84 PHE A CA 1
ATOM 603 C C . PHE A 1 84 ? -9.620 0.379 -3.314 1.00 81.44 84 PHE A C 1
ATOM 605 O O . PHE A 1 84 ? -10.812 0.186 -3.558 1.00 81.44 84 PHE A O 1
ATOM 612 N N . PRO A 1 85 ? -9.250 1.300 -2.401 1.00 80.31 85 PRO A N 1
ATOM 613 C CA . PRO A 1 85 ? -10.227 2.056 -1.623 1.00 80.31 85 PRO A CA 1
ATOM 614 C C . PRO A 1 85 ? -10.849 3.188 -2.456 1.00 80.31 85 PRO A C 1
ATOM 616 O O . PRO A 1 85 ? -10.140 4.070 -2.952 1.00 80.31 85 PRO A O 1
ATOM 619 N N . LEU A 1 86 ? -12.180 3.170 -2.581 1.00 83.50 86 LEU A N 1
ATOM 620 C CA . LEU A 1 86 ? -12.972 4.017 -3.494 1.00 83.50 86 LEU A CA 1
ATOM 621 C C . LEU A 1 86 ? -13.592 5.253 -2.830 1.00 83.50 86 LEU A C 1
ATOM 623 O O . LEU A 1 86 ? -14.076 6.144 -3.521 1.00 83.50 86 LEU A O 1
ATOM 627 N N . ASP A 1 87 ? -13.591 5.302 -1.505 1.00 85.88 87 ASP A N 1
ATOM 628 C CA . ASP A 1 87 ? -14.189 6.327 -0.642 1.00 85.88 87 ASP A CA 1
ATOM 629 C C . ASP A 1 87 ? -13.156 7.354 -0.144 1.00 85.88 87 ASP A C 1
ATOM 631 O O . ASP A 1 87 ? -13.388 8.092 0.811 1.00 85.88 87 ASP A O 1
ATOM 635 N N . THR A 1 88 ? -11.998 7.411 -0.803 1.00 87.44 88 THR A N 1
ATOM 636 C CA . THR A 1 88 ? -10.839 8.192 -0.366 1.00 87.44 88 THR A CA 1
ATOM 637 C C . THR A 1 88 ? -10.489 9.304 -1.343 1.00 87.44 88 THR A C 1
ATOM 639 O O . THR A 1 88 ? -11.066 9.453 -2.424 1.00 87.44 88 THR A O 1
ATOM 642 N N . LYS A 1 89 ? -9.523 10.127 -0.943 1.00 90.44 89 LYS A N 1
ATOM 643 C CA . LYS A 1 89 ? -8.913 11.143 -1.794 1.00 90.44 89 LYS A CA 1
ATOM 644 C C . LYS A 1 89 ? -7.414 10.902 -1.822 1.00 90.44 89 LYS A C 1
ATOM 646 O O . LYS A 1 89 ? -6.845 10.483 -0.816 1.00 90.44 89 LYS A O 1
ATOM 651 N N . PHE A 1 90 ? -6.776 11.195 -2.945 1.00 90.38 90 PHE A N 1
ATOM 652 C CA . PHE A 1 90 ? -5.324 11.105 -3.070 1.00 90.38 90 PHE A CA 1
ATOM 653 C C . PHE A 1 90 ? -4.763 12.379 -3.696 1.00 90.38 90 PHE A C 1
ATOM 655 O O . PHE A 1 90 ? -5.424 13.041 -4.491 1.00 90.38 90 PHE A O 1
ATOM 662 N N . ALA A 1 91 ? -3.538 12.725 -3.321 1.00 93.12 91 ALA A N 1
ATOM 663 C CA . ALA A 1 91 ? -2.812 13.885 -3.843 1.00 93.12 91 ALA A CA 1
ATOM 664 C C . ALA A 1 91 ? -1.368 13.529 -4.238 1.00 93.12 91 ALA A C 1
ATOM 666 O O . ALA A 1 91 ? -0.580 14.402 -4.587 1.00 93.12 91 ALA A O 1
ATOM 667 N N . GLN A 1 92 ? -1.014 12.243 -4.177 1.00 93.06 92 GLN A N 1
ATOM 668 C CA . GLN A 1 92 ? 0.327 11.761 -4.461 1.00 93.06 92 GLN A CA 1
ATOM 669 C C . GLN A 1 92 ? 0.271 10.399 -5.150 1.00 93.06 92 GLN A C 1
ATOM 671 O O . GLN A 1 92 ? -0.552 9.552 -4.795 1.00 93.06 92 GLN A O 1
ATOM 676 N N . VAL A 1 93 ? 1.160 10.198 -6.118 1.00 92.81 93 VAL A N 1
ATOM 677 C CA . VAL A 1 93 ? 1.403 8.916 -6.786 1.00 92.81 93 VAL A CA 1
ATOM 678 C C . VAL A 1 93 ? 2.890 8.605 -6.669 1.00 92.81 93 VAL A C 1
ATOM 680 O O . VAL A 1 93 ? 3.724 9.485 -6.866 1.00 92.81 93 VAL A O 1
ATOM 683 N N . GLN A 1 94 ? 3.228 7.361 -6.335 1.00 93.50 94 GLN A N 1
ATOM 684 C CA . GLN A 1 94 ? 4.613 6.909 -6.224 1.00 93.50 94 GLN A CA 1
ATOM 685 C C . GLN A 1 94 ? 4.825 5.639 -7.043 1.00 93.50 94 GLN A C 1
ATOM 687 O O . GLN A 1 94 ? 3.929 4.796 -7.118 1.00 93.50 94 GLN A O 1
ATOM 692 N N . LEU A 1 95 ? 6.022 5.492 -7.613 1.00 93.31 95 LEU A N 1
ATOM 693 C CA . LEU A 1 95 ? 6.479 4.235 -8.201 1.00 93.31 95 LEU A CA 1
ATOM 694 C C . LEU A 1 95 ? 7.509 3.601 -7.269 1.00 93.31 95 LEU A C 1
ATOM 696 O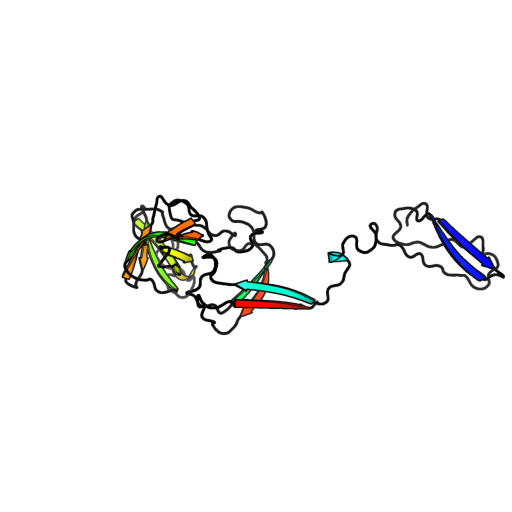 O . LEU A 1 95 ? 8.591 4.156 -7.065 1.00 93.31 95 LEU A O 1
ATOM 700 N N . VAL A 1 96 ? 7.157 2.440 -6.721 1.00 94.00 96 VAL A N 1
ATOM 701 C CA . VAL A 1 96 ? 8.018 1.664 -5.825 1.00 94.00 96 VAL A CA 1
ATOM 702 C C . VAL A 1 96 ? 8.556 0.459 -6.583 1.00 94.00 96 VAL A C 1
ATOM 704 O O . VAL A 1 96 ? 7.795 -0.367 -7.085 1.00 94.00 96 VAL A O 1
ATOM 707 N N . LYS A 1 97 ? 9.877 0.360 -6.667 1.00 93.88 97 LYS A N 1
ATOM 708 C CA . LYS A 1 97 ? 10.593 -0.753 -7.277 1.00 93.88 97 LYS A CA 1
ATOM 709 C C . LYS A 1 97 ? 10.839 -1.837 -6.231 1.00 93.88 97 LYS A C 1
ATOM 711 O O . LYS A 1 97 ? 11.397 -1.556 -5.176 1.00 93.88 97 LYS A O 1
ATOM 716 N N . ASN A 1 98 ? 10.501 -3.080 -6.569 1.00 95.12 98 ASN A N 1
ATOM 717 C CA . ASN A 1 98 ? 10.821 -4.283 -5.793 1.00 95.12 98 ASN A CA 1
ATOM 718 C C . ASN A 1 98 ? 10.443 -4.215 -4.292 1.00 95.12 98 ASN A C 1
ATOM 720 O O . ASN A 1 98 ? 11.306 -4.472 -3.446 1.00 95.12 98 ASN A O 1
ATOM 724 N N . PRO A 1 99 ? 9.187 -3.890 -3.925 1.00 96.75 99 PRO A N 1
ATOM 725 C CA . PRO A 1 99 ? 8.741 -4.063 -2.542 1.00 96.75 99 PRO A CA 1
ATOM 726 C C . PRO A 1 99 ? 8.838 -5.541 -2.134 1.00 96.75 99 PRO A C 1
ATOM 728 O O . PRO A 1 99 ? 8.758 -6.427 -2.986 1.00 96.75 99 PRO A O 1
ATOM 731 N N . THR A 1 100 ? 9.002 -5.832 -0.842 1.00 97.44 100 THR A N 1
ATOM 732 C CA . THR A 1 100 ? 9.085 -7.213 -0.336 1.00 97.44 100 THR A CA 1
ATOM 733 C C . THR A 1 100 ? 7.798 -7.644 0.356 1.00 97.44 100 THR A C 1
ATOM 735 O O . THR A 1 100 ? 7.117 -6.831 0.982 1.00 97.44 100 THR A O 1
ATOM 738 N N . SER A 1 101 ? 7.468 -8.932 0.252 1.00 96.50 101 SER A N 1
ATOM 739 C CA . SER A 1 101 ? 6.255 -9.509 0.843 1.00 96.50 101 SER A CA 1
ATOM 740 C C . SER A 1 101 ? 6.335 -9.496 2.367 1.00 96.50 101 SER A C 1
ATOM 742 O O . SER A 1 101 ? 7.398 -9.781 2.931 1.00 96.50 101 SER A O 1
ATOM 744 N N . ILE A 1 102 ? 5.214 -9.199 3.026 1.00 94.69 102 ILE A N 1
ATOM 745 C CA . ILE A 1 102 ? 5.129 -9.049 4.482 1.00 94.69 102 ILE A CA 1
ATOM 746 C C . ILE A 1 102 ? 5.793 -10.219 5.222 1.00 94.69 102 ILE A C 1
ATOM 748 O O . ILE A 1 102 ? 5.544 -11.388 4.932 1.00 94.69 102 ILE A O 1
ATOM 752 N N . GLY A 1 103 ? 6.683 -9.905 6.165 1.00 93.88 103 GLY A N 1
ATOM 753 C CA . GLY A 1 103 ? 7.380 -10.909 6.977 1.00 93.88 103 GLY A CA 1
ATOM 754 C C . GLY A 1 103 ? 8.473 -11.699 6.246 1.00 93.88 103 GLY A C 1
ATOM 755 O O . GLY A 1 103 ? 9.055 -12.609 6.832 1.00 93.88 103 GLY A O 1
ATOM 756 N N . THR A 1 104 ? 8.787 -11.361 4.992 1.00 95.44 104 THR A N 1
ATOM 757 C CA . THR A 1 104 ? 9.827 -12.030 4.191 1.00 95.44 104 THR A CA 1
ATOM 758 C C . THR A 1 104 ? 10.796 -11.029 3.556 1.00 95.44 104 THR A C 1
ATOM 760 O O . THR A 1 104 ? 10.561 -9.823 3.555 1.00 95.44 104 THR A O 1
ATOM 763 N N . THR A 1 105 ? 11.883 -11.528 2.969 1.00 95.56 105 THR A N 1
ATOM 764 C CA . THR A 1 105 ? 12.805 -10.741 2.128 1.00 95.56 105 THR A CA 1
ATOM 765 C C . THR A 1 105 ? 12.542 -10.916 0.630 1.00 95.56 105 THR A C 1
ATOM 767 O O . THR A 1 105 ? 13.231 -10.316 -0.193 1.00 95.56 105 THR A O 1
ATOM 770 N N . SER A 1 106 ? 11.554 -11.733 0.258 1.00 97.12 106 SER A N 1
ATOM 771 C CA . SER A 1 106 ? 11.212 -12.015 -1.133 1.00 97.12 106 SER A CA 1
ATOM 772 C C . SER A 1 106 ? 10.461 -10.842 -1.754 1.00 97.12 106 SER A C 1
ATOM 774 O O . SER A 1 106 ? 9.568 -10.272 -1.128 1.00 97.12 106 SER A O 1
ATOM 776 N N . ILE A 1 107 ? 10.799 -10.507 -3.001 1.00 96.81 107 ILE A N 1
ATOM 777 C CA . ILE A 1 107 ? 10.089 -9.484 -3.776 1.00 96.81 107 ILE A CA 1
ATOM 778 C C . ILE A 1 107 ? 8.615 -9.888 -3.915 1.00 96.81 107 ILE A C 1
ATOM 780 O O . ILE A 1 107 ? 8.303 -11.057 -4.148 1.00 96.81 107 ILE A O 1
ATOM 784 N N . TYR A 1 108 ? 7.719 -8.923 -3.732 1.00 95.25 108 TYR A N 1
ATOM 785 C CA . TYR A 1 108 ? 6.286 -9.086 -3.932 1.00 95.25 108 TYR A CA 1
ATOM 786 C C . TYR A 1 108 ? 5.952 -8.969 -5.424 1.00 95.25 108 TYR A C 1
ATOM 788 O O . TYR A 1 108 ? 6.354 -8.006 -6.076 1.00 95.25 108 TYR A O 1
ATOM 796 N N . PHE A 1 109 ? 5.210 -9.943 -5.954 1.00 91.88 109 PHE A N 1
ATOM 797 C CA . PHE A 1 109 ? 4.855 -10.039 -7.378 1.00 91.88 109 PHE A CA 1
ATOM 798 C C . PHE A 1 109 ? 3.338 -10.044 -7.632 1.00 91.88 109 PHE A C 1
ATOM 800 O O . PHE A 1 109 ? 2.915 -10.367 -8.737 1.00 91.88 109 PHE A O 1
ATOM 807 N N . GLY A 1 110 ? 2.512 -9.740 -6.625 1.00 88.31 110 GLY A N 1
ATOM 808 C CA . GLY A 1 110 ? 1.063 -9.641 -6.812 1.00 88.31 110 GLY A CA 1
ATOM 809 C C . GLY A 1 110 ? 0.673 -8.439 -7.679 1.00 88.31 110 GLY A C 1
ATOM 810 O O . GLY A 1 110 ? 1.334 -7.401 -7.644 1.00 88.31 110 GLY A O 1
ATOM 811 N N . ASP A 1 111 ? -0.417 -8.581 -8.436 1.00 85.25 111 ASP A N 1
ATOM 812 C CA . ASP A 1 111 ? -0.924 -7.545 -9.353 1.00 85.25 111 ASP A CA 1
ATOM 813 C C . ASP A 1 111 ? -1.514 -6.324 -8.620 1.00 85.25 111 ASP A C 1
ATOM 815 O O . ASP A 1 111 ? -1.596 -5.225 -9.170 1.00 85.25 111 ASP A O 1
ATOM 819 N N . SER A 1 112 ? -1.935 -6.511 -7.370 1.00 87.62 112 SER A N 1
ATOM 820 C CA . SER A 1 112 ? -2.346 -5.458 -6.443 1.00 87.62 112 SER A CA 1
ATOM 821 C C . SER A 1 112 ?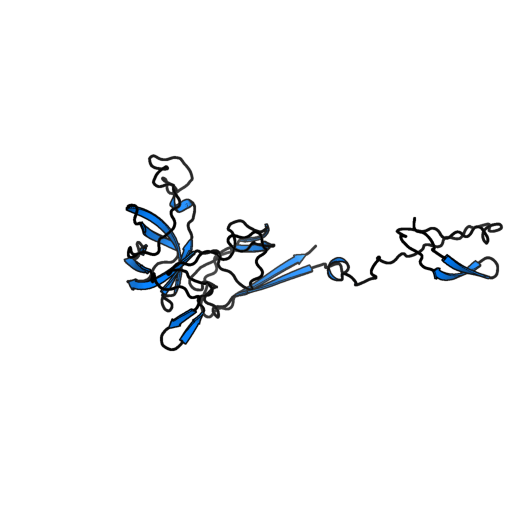 -1.899 -5.827 -5.036 1.00 87.62 112 SER A C 1
ATOM 823 O O . SER A 1 112 ? -1.559 -6.979 -4.787 1.00 87.62 112 SER A O 1
ATOM 825 N N . PHE A 1 113 ? -1.861 -4.849 -4.136 1.00 90.38 113 PHE A N 1
ATOM 826 C CA . PHE A 1 113 ? -1.597 -5.090 -2.725 1.00 90.38 113 PHE A CA 1
ATOM 827 C C . PHE A 1 113 ? -2.210 -3.992 -1.863 1.00 90.38 113 PHE A C 1
ATOM 829 O O . PHE A 1 113 ? -2.305 -2.824 -2.270 1.00 90.38 113 PHE A O 1
ATOM 836 N N . SER A 1 114 ? -2.486 -4.332 -0.608 1.00 90.38 114 SER A N 1
ATOM 837 C CA . SER A 1 114 ? -2.763 -3.368 0.446 1.00 90.38 114 SER A CA 1
ATOM 838 C C . SER A 1 114 ? -1.571 -3.202 1.385 1.00 90.38 114 SER A C 1
ATOM 840 O O . SER A 1 114 ? -1.073 -4.152 1.985 1.00 90.38 114 SER A O 1
ATOM 842 N N . SER A 1 115 ? -1.136 -1.956 1.581 1.00 91.50 115 SER A N 1
ATOM 843 C CA . SER A 1 115 ? -0.171 -1.584 2.628 1.00 91.50 115 SER A CA 1
ATOM 844 C C . SER A 1 115 ? -0.847 -1.187 3.952 1.00 91.50 115 SER A C 1
ATOM 846 O O . SER A 1 115 ? -0.202 -0.649 4.854 1.00 91.50 115 SER A O 1
ATOM 848 N N . LEU A 1 116 ? -2.156 -1.427 4.060 1.00 93.50 116 LEU A N 1
ATOM 849 C CA . LEU A 1 116 ? -3.007 -1.036 5.180 1.00 93.50 116 LEU A CA 1
ATOM 850 C C . LEU A 1 116 ? -3.313 -2.239 6.073 1.00 93.50 116 LEU A C 1
ATOM 852 O O . LEU A 1 116 ? -3.390 -3.369 5.600 1.00 93.50 116 LEU A O 1
ATOM 856 N N . ASN A 1 117 ? -3.553 -1.980 7.356 1.00 96.31 117 ASN A N 1
ATOM 857 C CA . ASN A 1 117 ? -4.199 -2.970 8.215 1.00 96.31 117 ASN A CA 1
ATOM 858 C C . ASN A 1 117 ? -5.716 -2.902 8.004 1.00 96.31 117 ASN A C 1
ATOM 860 O O . ASN A 1 117 ? -6.230 -1.857 7.589 1.00 96.31 117 ASN A O 1
ATOM 864 N N . ALA A 1 118 ? -6.443 -3.972 8.323 1.00 97.00 118 ALA A N 1
ATOM 865 C CA . ALA A 1 118 ? -7.897 -3.970 8.210 1.00 97.00 118 ALA A CA 1
ATOM 866 C C . ALA A 1 118 ? -8.619 -4.721 9.332 1.00 97.00 118 ALA A C 1
ATOM 868 O O . ALA A 1 118 ? -8.100 -5.677 9.904 1.00 97.00 118 ALA A O 1
ATOM 869 N N . PHE A 1 119 ? -9.859 -4.302 9.581 1.00 97.88 119 PHE A N 1
ATOM 870 C CA . PHE A 1 119 ? -10.843 -4.989 10.408 1.00 97.88 119 PHE A CA 1
ATOM 871 C C . PHE A 1 119 ? -11.948 -5.561 9.535 1.00 97.88 119 PHE A C 1
ATOM 873 O O . PHE A 1 119 ? -12.430 -4.885 8.623 1.00 97.88 119 PHE A O 1
ATOM 880 N N . LYS A 1 120 ? -12.413 -6.757 9.882 1.00 97.69 120 LYS A N 1
ATOM 881 C CA . LYS A 1 120 ? -13.724 -7.264 9.493 1.00 97.69 120 LYS A CA 1
ATOM 882 C C . LYS A 1 120 ? -14.636 -7.208 10.711 1.00 97.69 120 LYS A C 1
ATOM 884 O O . LYS A 1 120 ? -14.357 -7.842 11.729 1.00 97.69 120 LYS A O 1
ATOM 889 N N . PHE A 1 121 ? -15.733 -6.463 10.608 1.00 97.94 121 PHE A N 1
ATOM 890 C CA . PHE A 1 121 ? -16.709 -6.355 11.689 1.00 97.94 121 PHE A CA 1
ATOM 891 C C . PHE A 1 121 ? -17.879 -7.323 11.508 1.00 97.94 121 PHE A C 1
ATOM 893 O O . PHE A 1 121 ? -18.369 -7.531 10.392 1.00 97.94 121 PHE A O 1
ATOM 900 N N . SER A 1 122 ? -18.370 -7.857 12.627 1.00 96.81 122 SER A N 1
ATOM 901 C CA . SER A 1 122 ? -19.610 -8.637 12.698 1.00 96.81 122 SER A CA 1
ATOM 902 C C . SER A 1 122 ? -20.818 -7.697 12.752 1.00 96.81 122 SER A C 1
ATOM 904 O O . SER A 1 122 ? -21.768 -7.809 11.966 1.00 96.81 122 SER A O 1
ATOM 906 N N . THR A 1 123 ? -20.737 -6.688 13.618 1.00 95.81 123 THR A N 1
ATOM 907 C CA . THR A 1 123 ? -21.743 -5.637 13.792 1.00 95.81 123 THR A CA 1
ATOM 908 C C . THR A 1 123 ? -21.097 -4.264 13.799 1.00 95.81 123 THR A C 1
ATOM 910 O O . THR A 1 123 ? -20.030 -4.079 14.379 1.00 95.81 123 THR A O 1
ATOM 913 N N . THR A 1 124 ? -21.781 -3.295 13.201 1.00 96.81 124 THR A N 1
ATOM 914 C CA . THR A 1 124 ? -21.371 -1.890 13.162 1.00 96.81 124 THR A CA 1
ATOM 915 C C . THR A 1 124 ? -22.572 -0.995 13.445 1.00 96.81 124 THR A C 1
ATOM 917 O O . THR A 1 124 ? -23.692 -1.319 13.047 1.00 96.81 124 THR A O 1
ATOM 920 N N . SER A 1 125 ? -22.336 0.137 14.095 1.00 96.75 125 SER A N 1
ATOM 921 C CA . SER A 1 125 ? -23.293 1.222 14.302 1.00 96.75 125 SER A CA 1
ATOM 922 C C . SER A 1 125 ? -22.685 2.519 13.782 1.00 96.75 125 SER A C 1
ATOM 924 O O . SER A 1 125 ? -21.516 2.790 14.046 1.00 96.75 125 SER A O 1
ATOM 926 N N . GLY A 1 126 ? -23.477 3.318 13.066 1.00 94.31 126 GLY A N 1
ATOM 927 C CA . GLY A 1 126 ? -23.008 4.546 12.421 1.00 94.31 126 GLY A CA 1
ATOM 928 C C . GLY A 1 126 ? -22.096 4.294 11.214 1.00 94.31 126 GLY A C 1
ATOM 929 O O . GLY A 1 126 ? -21.832 3.153 10.834 1.00 94.31 126 GLY A O 1
ATOM 930 N N . ASN A 1 127 ? -21.624 5.383 10.606 1.00 93.88 127 ASN A N 1
ATOM 931 C CA . ASN A 1 127 ? -20.624 5.354 9.540 1.00 93.88 127 ASN A CA 1
ATOM 932 C C . ASN A 1 127 ? -19.426 6.204 9.968 1.00 93.88 127 ASN A C 1
ATOM 934 O O . ASN A 1 127 ? -19.636 7.340 10.402 1.00 93.88 127 ASN A O 1
ATOM 938 N N . PRO A 1 128 ? -18.197 5.689 9.836 1.00 96.06 128 PRO A N 1
ATOM 939 C CA . PRO A 1 128 ? -17.013 6.456 10.146 1.00 96.06 128 PRO A CA 1
ATOM 940 C C . PRO A 1 128 ? -16.769 7.531 9.080 1.00 96.06 128 PRO A C 1
ATOM 942 O O . PRO A 1 128 ? -17.150 7.390 7.916 1.00 96.06 128 PRO A O 1
ATOM 945 N N . THR A 1 129 ? -16.089 8.599 9.473 1.00 95.81 129 THR A N 1
ATOM 946 C CA . THR A 1 129 ? -15.549 9.615 8.569 1.00 95.81 129 THR A CA 1
ATOM 947 C C . THR A 1 129 ? -14.120 9.244 8.182 1.00 95.81 129 THR A C 1
ATOM 949 O O . THR A 1 129 ? -13.281 8.973 9.038 1.00 95.81 129 THR A O 1
ATOM 952 N N . ILE A 1 130 ? -13.811 9.256 6.886 1.00 95.25 130 ILE A N 1
ATOM 953 C CA . ILE A 1 130 ? -12.458 8.948 6.404 1.00 95.25 130 ILE A CA 1
ATOM 954 C C . ILE A 1 130 ? -11.455 9.975 6.938 1.00 95.25 130 ILE A C 1
ATOM 956 O O . ILE A 1 130 ? -11.689 11.182 6.869 1.00 95.25 130 ILE A O 1
ATOM 960 N N . GLY A 1 131 ? -10.341 9.482 7.481 1.00 94.81 131 GLY A N 1
ATOM 961 C CA . GLY A 1 131 ? -9.320 10.275 8.162 1.00 94.81 131 GLY A CA 1
ATOM 962 C C . GLY A 1 131 ? -9.569 10.500 9.656 1.00 94.81 131 GLY A C 1
ATOM 963 O O . GLY A 1 131 ? -8.706 11.069 10.320 1.00 94.81 131 GLY A O 1
ATOM 964 N N . GLU A 1 132 ? -10.699 10.060 10.220 1.00 96.56 132 GLU A N 1
ATOM 965 C CA . GLU A 1 132 ? -10.929 10.209 11.659 1.00 96.56 132 GLU A CA 1
ATOM 966 C C . GLU A 1 132 ? -10.118 9.208 12.493 1.00 96.56 132 GLU A C 1
ATOM 968 O O . GLU A 1 132 ? -9.714 8.143 12.016 1.00 96.56 132 GLU A O 1
ATOM 973 N N . LYS A 1 133 ? -9.891 9.550 13.766 1.00 96.88 133 LYS A N 1
ATOM 974 C CA . LYS A 1 133 ? -9.201 8.682 14.722 1.00 96.88 133 LYS A CA 1
ATOM 975 C C . LYS A 1 133 ? -10.140 7.582 15.218 1.00 96.88 133 LYS A C 1
ATOM 977 O O . LYS A 1 133 ? -11.201 7.875 15.755 1.00 96.88 133 LYS A O 1
ATOM 982 N N . ILE A 1 134 ? -9.697 6.336 15.134 1.00 98.12 134 ILE A N 1
ATOM 983 C CA . ILE A 1 134 ? -10.327 5.176 15.771 1.00 98.12 134 ILE A CA 1
ATOM 984 C C . ILE A 1 134 ? -9.550 4.749 17.009 1.00 98.12 134 ILE A C 1
ATOM 986 O O . ILE A 1 134 ? -8.331 4.938 17.091 1.00 98.12 134 ILE A O 1
ATOM 990 N N . THR A 1 135 ? -10.257 4.160 17.970 1.00 97.69 135 THR A N 1
ATOM 991 C CA . THR A 1 135 ? -9.673 3.669 19.221 1.00 97.69 135 THR A CA 1
ATOM 992 C C . THR A 1 135 ? -10.223 2.305 19.615 1.00 97.69 135 THR A C 1
ATOM 994 O O . THR A 1 135 ? -11.386 2.008 19.348 1.00 97.69 135 THR A O 1
ATOM 997 N N . GLN A 1 136 ? -9.401 1.501 20.287 1.00 97.88 136 GLN A N 1
ATOM 998 C CA . GLN A 1 136 ? -9.819 0.278 20.973 1.00 97.88 136 GLN A CA 1
ATOM 999 C C . GLN A 1 136 ? -9.158 0.226 22.342 1.00 97.88 136 GLN A C 1
ATOM 1001 O O . GLN A 1 136 ? -7.946 0.408 22.448 1.00 97.88 136 GLN A O 1
ATOM 1006 N N . THR A 1 137 ? -9.937 -0.048 23.383 1.00 96.62 137 THR A N 1
ATOM 1007 C CA . THR A 1 137 ? -9.376 -0.413 24.688 1.00 96.62 137 THR A CA 1
ATOM 1008 C C . THR A 1 137 ? -8.939 -1.874 24.633 1.00 96.62 137 THR A C 1
ATOM 1010 O O . THR A 1 137 ? -9.756 -2.751 24.359 1.00 96.62 137 THR A O 1
ATOM 1013 N N . LEU A 1 138 ? -7.659 -2.132 24.871 1.00 95.75 138 LEU A N 1
ATOM 1014 C CA . LEU A 1 138 ? -7.057 -3.465 24.843 1.00 95.75 138 LEU A CA 1
ATOM 1015 C C . LEU A 1 138 ? -7.313 -4.222 26.149 1.00 95.75 138 LEU A C 1
ATOM 1017 O O . LEU A 1 138 ? -7.694 -3.618 27.157 1.00 95.75 138 LEU A O 1
ATOM 1021 N N . GLY A 1 139 ? -7.043 -5.530 26.165 1.00 93.44 139 GLY A N 1
ATOM 1022 C CA . GLY A 1 139 ? -7.128 -6.335 27.393 1.00 93.44 139 GLY A CA 1
ATOM 1023 C C . GLY A 1 139 ? -6.224 -5.827 28.529 1.00 93.44 139 GLY A C 1
ATOM 1024 O O . GLY A 1 139 ? -6.543 -5.993 29.703 1.00 93.44 139 GLY A O 1
ATOM 1025 N N . SER A 1 140 ? -5.133 -5.137 28.185 1.00 90.88 140 SER A N 1
ATOM 1026 C CA . SER A 1 140 ? -4.218 -4.476 29.127 1.00 90.88 140 SER A CA 1
ATOM 1027 C C . SER A 1 140 ? -4.769 -3.187 29.755 1.00 90.88 140 SER A C 1
ATOM 1029 O O . SER A 1 140 ? -4.133 -2.621 30.642 1.00 90.88 140 SER A O 1
ATOM 1031 N N . GLY A 1 141 ? -5.914 -2.681 29.283 1.00 90.44 141 GLY A N 1
ATOM 1032 C CA . GLY A 1 141 ? -6.472 -1.378 29.662 1.00 90.44 141 GLY A CA 1
ATOM 1033 C C . GLY A 1 141 ? -5.868 -0.184 28.909 1.00 90.44 141 GLY A C 1
ATOM 1034 O O . GLY A 1 141 ? -6.397 0.926 29.004 1.00 90.44 141 GLY A O 1
ATOM 1035 N N . LEU A 1 142 ? -4.801 -0.393 28.128 1.00 91.50 142 LEU A N 1
ATOM 1036 C CA . LEU A 1 142 ? -4.236 0.620 27.231 1.00 91.50 142 LEU A CA 1
ATOM 1037 C C . LEU A 1 142 ? -5.085 0.774 25.961 1.00 91.50 142 LEU A C 1
ATOM 1039 O O . LEU A 1 142 ? -5.983 -0.025 25.699 1.00 91.50 142 LEU A O 1
ATOM 1043 N N . LYS A 1 143 ? -4.816 1.814 25.161 1.00 93.12 143 LYS A N 1
ATOM 1044 C CA . LYS A 1 143 ? -5.586 2.106 23.943 1.00 93.12 143 LYS A CA 1
ATOM 1045 C C . LYS A 1 143 ? -4.749 1.957 22.679 1.00 93.12 143 LYS A C 1
ATOM 1047 O O . LYS A 1 143 ? -3.779 2.689 22.502 1.00 93.12 143 LYS A O 1
ATOM 1052 N N . ALA A 1 144 ? -5.182 1.087 21.771 1.00 96.06 144 ALA A N 1
ATOM 1053 C CA . ALA A 1 144 ? -4.733 1.120 20.383 1.00 96.06 144 ALA A CA 1
ATOM 1054 C C . ALA A 1 144 ? -5.466 2.235 19.631 1.00 96.06 144 ALA A C 1
ATOM 1056 O O . ALA A 1 144 ? -6.645 2.508 19.884 1.00 96.06 144 ALA A O 1
ATOM 1057 N N . VAL A 1 145 ? -4.753 2.903 18.727 1.00 96.69 145 VAL A N 1
ATOM 1058 C CA . VAL A 1 145 ? -5.259 4.047 17.962 1.00 96.69 145 VAL A CA 1
ATOM 1059 C C . VAL A 1 145 ? -4.834 3.953 16.501 1.00 96.69 145 VAL A C 1
ATOM 1061 O O . VAL A 1 145 ? -3.770 3.416 16.200 1.00 96.69 145 VAL A O 1
ATOM 1064 N N . GLY A 1 146 ? -5.652 4.484 15.597 1.00 97.38 146 GLY A N 1
ATOM 1065 C CA . GLY A 1 146 ? -5.398 4.502 14.154 1.00 97.38 146 GLY A CA 1
ATOM 1066 C C . GLY A 1 146 ? -6.212 5.591 13.458 1.00 97.38 146 GLY A C 1
ATOM 1067 O O . GLY A 1 146 ? -7.107 6.167 14.073 1.00 97.38 146 GLY A O 1
ATOM 1068 N N . TYR A 1 147 ? -5.929 5.856 12.187 1.00 97.12 147 TYR A N 1
ATOM 1069 C CA . TYR A 1 147 ? -6.779 6.670 11.317 1.00 97.12 147 TYR A CA 1
ATOM 1070 C C . TYR A 1 147 ? -7.514 5.792 10.312 1.00 97.12 147 TYR A C 1
ATOM 1072 O O . TYR A 1 147 ? -6.910 4.897 9.713 1.00 97.12 147 TYR A O 1
ATOM 1080 N N . VAL A 1 148 ? -8.800 6.076 10.101 1.00 97.06 148 VAL A N 1
ATOM 1081 C CA . VAL A 1 148 ? -9.610 5.398 9.082 1.00 97.06 148 VAL A CA 1
ATOM 1082 C C . VAL A 1 148 ? -9.079 5.761 7.701 1.00 97.06 148 VAL A C 1
ATOM 1084 O O . VAL A 1 148 ? -9.108 6.926 7.306 1.00 97.06 148 VAL A O 1
ATOM 1087 N N . ALA A 1 149 ? -8.610 4.760 6.963 1.00 95.00 149 ALA A N 1
ATOM 1088 C CA . ALA A 1 149 ? -8.163 4.929 5.588 1.00 95.00 149 ALA A CA 1
ATOM 1089 C C . ALA A 1 149 ? -9.312 4.697 4.603 1.00 95.00 149 ALA A C 1
ATOM 1091 O O . ALA A 1 149 ? -9.421 5.447 3.647 1.00 95.00 149 ALA A O 1
ATOM 1092 N N . SER A 1 150 ? -10.171 3.705 4.846 1.00 94.12 150 SER A N 1
ATOM 1093 C CA . SER A 1 150 ? -11.377 3.429 4.051 1.00 94.12 150 SER A CA 1
ATOM 1094 C C . SER A 1 150 ? -12.372 2.593 4.849 1.00 94.12 150 SER A C 1
ATOM 1096 O O . SER A 1 150 ? -11.964 1.826 5.730 1.00 94.12 150 SER A O 1
ATOM 1098 N N . TYR A 1 151 ? -13.656 2.666 4.514 1.00 94.69 151 TYR A N 1
ATOM 1099 C CA . TYR A 1 151 ? -14.688 1.814 5.092 1.00 94.69 151 TYR A CA 1
ATOM 1100 C C . TYR A 1 151 ? -15.749 1.409 4.065 1.00 94.69 151 TYR A C 1
ATOM 1102 O O . TYR A 1 151 ? -16.421 2.242 3.463 1.00 94.69 151 TYR A O 1
ATOM 1110 N N . ASP A 1 152 ? -15.947 0.101 3.922 1.00 92.69 152 ASP A N 1
ATOM 1111 C CA . ASP A 1 152 ? -17.011 -0.470 3.105 1.00 92.69 152 ASP A CA 1
ATOM 1112 C C . ASP A 1 152 ? -18.139 -0.992 4.003 1.00 92.69 152 ASP A C 1
ATOM 1114 O O . ASP A 1 152 ? -18.003 -2.020 4.670 1.00 92.69 152 ASP A O 1
ATOM 1118 N N . ALA A 1 153 ? -19.271 -0.287 4.000 1.00 92.06 153 ALA A N 1
ATOM 1119 C CA . ALA A 1 153 ? -20.446 -0.634 4.797 1.00 92.06 153 ALA A CA 1
ATOM 1120 C C . ALA A 1 153 ? -21.124 -1.945 4.356 1.00 92.06 153 ALA A C 1
ATOM 1122 O O . ALA A 1 153 ? -21.797 -2.583 5.167 1.00 92.06 153 ALA A O 1
ATOM 1123 N N . GLU A 1 154 ? -20.953 -2.364 3.098 1.00 91.12 154 GLU A N 1
ATOM 1124 C CA . GLU A 1 154 ? -21.562 -3.586 2.563 1.00 91.12 154 GLU A CA 1
ATOM 1125 C C . GLU A 1 154 ? -20.822 -4.830 3.073 1.00 91.12 154 GLU A C 1
ATOM 1127 O O . GLU A 1 154 ? -21.434 -5.783 3.557 1.00 91.12 154 GLU A O 1
ATOM 1132 N N . THR A 1 155 ? -19.489 -4.797 3.023 1.00 93.56 155 THR A N 1
ATOM 1133 C CA . THR A 1 155 ? -18.633 -5.890 3.510 1.00 93.56 155 THR A CA 1
ATOM 1134 C C . THR A 1 155 ? -18.277 -5.755 4.992 1.00 93.56 155 THR A C 1
ATOM 1136 O O . THR A 1 155 ? -17.765 -6.705 5.587 1.00 93.56 155 THR A O 1
ATOM 1139 N N . LYS A 1 156 ? -18.570 -4.602 5.610 1.00 95.62 156 LYS A N 1
ATOM 1140 C CA . LYS A 1 156 ? -18.167 -4.226 6.976 1.00 95.62 156 LYS A CA 1
ATOM 1141 C C . LYS A 1 156 ? -16.654 -4.329 7.183 1.00 95.62 156 LYS A C 1
ATOM 1143 O O . LYS A 1 156 ? -16.193 -4.764 8.243 1.00 95.62 156 LYS A O 1
ATOM 1148 N N . VAL A 1 157 ? -15.891 -3.966 6.154 1.00 95.75 157 VAL A N 1
ATOM 1149 C CA . VAL A 1 157 ? -14.428 -3.937 6.195 1.00 95.75 157 VAL A CA 1
ATOM 1150 C C . VAL A 1 157 ? -13.951 -2.502 6.339 1.00 95.75 157 VAL A C 1
ATOM 1152 O O . VAL A 1 157 ? -14.312 -1.634 5.548 1.00 95.75 157 VAL A O 1
ATOM 1155 N N . MET A 1 158 ? -13.111 -2.255 7.340 1.00 96.69 158 MET A N 1
ATOM 1156 C CA . MET A 1 158 ? -12.419 -0.980 7.530 1.00 96.69 158 MET A CA 1
ATOM 1157 C C . MET A 1 158 ? -10.929 -1.186 7.326 1.00 96.69 158 MET A C 1
ATOM 1159 O O . MET A 1 158 ? -10.353 -2.043 7.988 1.00 96.69 158 MET A O 1
ATOM 1163 N N . LYS A 1 159 ? -10.294 -0.376 6.477 1.00 95.88 159 LYS A N 1
ATOM 1164 C CA . LYS A 1 159 ? -8.831 -0.295 6.397 1.00 95.88 159 LYS A CA 1
ATOM 1165 C C . LYS A 1 159 ? -8.342 0.917 7.186 1.00 95.88 159 LYS A C 1
ATOM 1167 O O . LYS A 1 159 ? -9.010 1.954 7.213 1.00 95.88 159 LYS A O 1
ATOM 1172 N N . TYR A 1 160 ? -7.183 0.804 7.822 1.00 96.62 160 TYR A N 1
ATOM 1173 C CA . TYR A 1 160 ? -6.636 1.849 8.683 1.00 96.62 160 TYR A CA 1
ATOM 1174 C C . TYR A 1 160 ? -5.108 1.921 8.632 1.00 96.62 160 TYR A C 1
ATOM 1176 O O . TYR A 1 160 ? -4.416 0.966 8.261 1.00 96.62 160 TYR A O 1
ATOM 1184 N N . ILE A 1 161 ? -4.585 3.074 9.051 1.00 95.56 161 ILE A N 1
ATOM 1185 C CA . ILE A 1 161 ? -3.154 3.311 9.263 1.00 95.56 161 ILE A CA 1
ATOM 1186 C C . ILE A 1 161 ? -2.873 3.710 10.706 1.00 95.56 161 ILE A C 1
ATOM 1188 O O . ILE A 1 161 ? -3.697 4.342 11.363 1.00 95.56 161 ILE A O 1
ATOM 1192 N N . GLN A 1 162 ? -1.672 3.391 11.181 1.00 95.12 162 GLN A N 1
ATOM 1193 C CA . GLN A 1 162 ? -1.118 3.954 12.410 1.00 95.12 162 GLN A CA 1
ATOM 1194 C C . GLN A 1 162 ? 0.011 4.905 12.021 1.00 95.12 162 GLN A C 1
ATOM 1196 O O . GLN A 1 162 ? 1.132 4.483 11.724 1.00 95.12 162 GLN A O 1
ATOM 1201 N N . ASP A 1 163 ? -0.327 6.189 11.934 1.00 92.19 163 ASP A N 1
ATOM 1202 C CA . ASP A 1 163 ? 0.637 7.246 11.649 1.00 92.19 163 ASP A CA 1
ATOM 1203 C C . ASP A 1 163 ? 1.320 7.735 12.933 1.00 92.19 163 ASP A C 1
ATOM 1205 O O . ASP A 1 163 ? 0.730 7.727 14.013 1.00 92.19 163 ASP A O 1
ATOM 1209 N N . ARG A 1 164 ? 2.560 8.212 12.802 1.00 90.31 164 ARG A N 1
ATOM 1210 C CA . ARG A 1 164 ? 3.342 8.754 13.922 1.00 90.31 164 ARG A CA 1
ATOM 1211 C C . ARG A 1 164 ? 2.654 9.929 14.626 1.00 90.31 164 ARG A C 1
ATOM 1213 O O . ARG A 1 164 ? 2.816 10.069 15.832 1.00 90.31 164 ARG A O 1
ATOM 1220 N N . SER A 1 165 ? 1.862 10.732 13.907 1.00 91.31 165 SER A N 1
ATOM 1221 C CA . SER A 1 165 ? 1.151 11.883 14.481 1.00 91.31 165 SER A CA 1
ATOM 1222 C C . SER A 1 165 ? 0.133 11.504 15.555 1.00 91.31 165 SER A C 1
ATOM 1224 O O . SER A 1 165 ? -0.190 12.332 16.401 1.00 91.31 165 SER A O 1
ATOM 1226 N N . LEU A 1 166 ? -0.330 10.248 15.586 1.00 91.12 166 LEU A N 1
ATOM 1227 C CA . LEU A 1 166 ? -1.228 9.747 16.633 1.00 91.12 166 LEU A CA 1
ATOM 1228 C C . LEU A 1 166 ? -0.585 9.728 18.026 1.00 91.12 166 LEU A C 1
ATOM 1230 O O . LEU A 1 166 ? -1.312 9.634 19.017 1.00 91.12 166 LEU A O 1
ATOM 1234 N N . TYR A 1 167 ? 0.745 9.805 18.084 1.00 90.19 167 TYR A N 1
ATOM 1235 C CA . TYR A 1 167 ? 1.559 9.650 19.289 1.00 90.19 167 TYR A CA 1
ATOM 1236 C C . TYR A 1 167 ? 2.286 10.945 19.680 1.00 90.19 167 TYR A C 1
ATOM 1238 O O . TYR A 1 167 ? 3.129 10.939 20.572 1.00 90.19 167 TYR A O 1
ATOM 1246 N N . PHE A 1 168 ? 1.981 12.065 19.017 1.00 89.38 168 PHE A N 1
ATOM 1247 C CA . PHE A 1 168 ? 2.543 13.371 19.359 1.00 89.38 168 PHE A CA 1
ATOM 1248 C C . PHE A 1 168 ? 1.787 13.964 20.552 1.00 89.38 168 PHE A C 1
ATOM 1250 O O . PHE A 1 168 ? 0.599 14.271 20.443 1.00 89.38 168 PHE A O 1
ATOM 1257 N N . GLY A 1 169 ? 2.468 14.182 21.681 1.00 84.06 169 GLY A N 1
ATOM 1258 C CA . GLY A 1 169 ? 1.852 14.768 22.881 1.00 84.06 169 GLY A CA 1
ATOM 1259 C C . GLY A 1 169 ? 1.336 16.198 22.672 1.00 84.06 169 GLY A C 1
ATOM 1260 O O . GLY A 1 169 ? 0.361 16.605 23.298 1.00 84.06 169 GLY A O 1
ATOM 1261 N N . ASN A 1 170 ? 1.943 16.941 21.742 1.00 84.94 170 ASN A N 1
ATOM 1262 C CA . ASN A 1 170 ? 1.556 18.304 21.363 1.00 84.94 170 ASN A CA 1
ATOM 1263 C C . ASN A 1 170 ? 0.761 18.376 20.041 1.00 84.94 170 ASN A C 1
ATOM 1265 O O . ASN A 1 170 ? 0.548 19.467 19.514 1.00 84.94 170 ASN A O 1
ATOM 1269 N N . SER A 1 171 ? 0.360 17.228 19.474 1.00 84.00 171 SER A N 1
ATOM 1270 C CA . SER A 1 171 ? -0.333 17.109 18.175 1.00 84.00 171 SER A CA 1
ATOM 1271 C C . SER A 1 171 ? 0.390 17.721 16.962 1.00 84.00 171 SER A C 1
ATOM 1273 O O . SER A 1 171 ? -0.203 17.818 15.890 1.00 84.00 171 SER A O 1
ATOM 1275 N N . THR A 1 172 ? 1.651 18.133 17.106 1.00 87.50 172 THR A N 1
ATOM 1276 C CA . THR A 1 172 ? 2.377 18.906 16.087 1.00 87.50 172 THR A CA 1
ATOM 1277 C C . THR A 1 172 ? 3.643 18.184 15.647 1.00 87.50 172 THR A C 1
ATOM 1279 O O . THR A 1 172 ? 3.871 18.010 14.450 1.00 87.50 172 THR A O 1
ATOM 1282 N N . ASP A 1 173 ? 4.453 17.728 16.601 1.00 88.81 173 ASP A N 1
ATOM 1283 C CA . ASP A 1 173 ? 5.771 17.159 16.334 1.00 88.81 173 ASP A CA 1
ATOM 1284 C C . ASP A 1 173 ? 6.211 16.140 17.404 1.00 88.81 173 ASP A C 1
ATOM 1286 O O . ASP A 1 173 ? 5.432 15.699 18.249 1.00 88.81 173 ASP A O 1
ATOM 1290 N N . GLN A 1 174 ? 7.479 15.728 17.332 1.00 90.25 174 GLN A N 1
ATOM 1291 C CA . GLN A 1 174 ? 8.081 14.710 18.195 1.00 90.25 174 GLN A CA 1
ATOM 1292 C C . GLN A 1 174 ? 8.626 15.265 19.521 1.00 90.25 174 GLN A C 1
ATOM 1294 O O . GLN A 1 174 ? 9.431 14.590 20.163 1.00 90.25 174 GLN A O 1
ATOM 1299 N N . THR A 1 175 ? 8.248 16.483 19.921 1.00 91.31 175 THR A N 1
ATOM 1300 C CA . THR A 1 175 ? 8.686 17.060 21.198 1.00 91.31 175 THR A CA 1
ATOM 1301 C C . THR A 1 175 ? 8.297 16.143 22.356 1.00 91.31 175 THR A C 1
ATOM 1303 O O . THR A 1 175 ? 7.169 15.648 22.427 1.00 91.31 175 THR A O 1
ATOM 1306 N N . ASP A 1 176 ? 9.251 15.923 23.262 1.00 90.12 176 ASP A N 1
ATOM 1307 C CA . ASP A 1 176 ? 9.075 15.073 24.436 1.00 90.12 176 ASP A CA 1
ATOM 1308 C C . ASP A 1 176 ? 7.950 15.579 25.355 1.00 90.12 176 ASP A C 1
ATOM 1310 O O . ASP A 1 176 ? 7.668 16.779 25.434 1.00 90.12 176 ASP A O 1
ATOM 1314 N N . TYR A 1 177 ? 7.298 14.653 26.058 1.00 88.25 177 TYR A N 1
ATOM 1315 C CA . TYR A 1 177 ? 6.190 14.962 26.953 1.00 88.25 177 TYR A CA 1
ATOM 1316 C C . TYR A 1 177 ? 6.068 13.951 28.098 1.00 88.25 177 TYR A C 1
ATOM 1318 O O . TYR A 1 177 ? 6.403 12.769 27.990 1.00 88.25 177 TYR A O 1
ATOM 1326 N N . VAL A 1 178 ? 5.511 14.414 29.220 1.00 89.44 178 VAL A N 1
ATOM 1327 C CA . VAL A 1 178 ? 5.238 13.559 30.380 1.00 89.44 178 VAL A CA 1
ATOM 1328 C C . VAL A 1 178 ? 4.237 12.468 29.986 1.00 89.44 178 VAL A C 1
ATOM 1330 O O . VAL A 1 178 ? 3.106 12.761 29.606 1.00 89.44 178 VAL A O 1
ATOM 1333 N N . GLY A 1 179 ? 4.649 11.203 30.102 1.00 84.38 179 GLY A N 1
ATOM 1334 C CA . GLY A 1 179 ? 3.831 10.044 29.725 1.00 84.38 179 GLY A CA 1
ATOM 1335 C C . GLY A 1 179 ? 4.179 9.420 28.370 1.00 84.38 179 GLY A C 1
ATOM 1336 O O . GLY A 1 179 ? 3.480 8.502 27.944 1.00 84.38 179 GLY A O 1
ATOM 1337 N N . ILE A 1 180 ? 5.265 9.839 27.710 1.00 87.44 180 ILE A N 1
ATOM 1338 C CA . ILE A 1 180 ? 5.729 9.231 26.449 1.00 87.44 180 ILE A CA 1
ATOM 1339 C C . ILE A 1 180 ? 5.964 7.713 26.551 1.00 87.44 180 ILE A C 1
ATOM 1341 O O . ILE A 1 180 ? 5.677 6.974 25.613 1.00 87.44 180 ILE A O 1
ATOM 1345 N N . SER A 1 181 ? 6.393 7.213 27.713 1.00 84.06 181 SER A N 1
ATOM 1346 C CA . SER A 1 181 ? 6.616 5.780 27.954 1.00 84.06 181 SER A CA 1
ATOM 1347 C C . SER A 1 181 ? 5.336 4.939 27.965 1.00 84.06 181 SER A C 1
ATOM 1349 O O . SER A 1 181 ? 5.419 3.725 27.795 1.00 84.06 181 SER A O 1
ATOM 1351 N N . THR A 1 182 ? 4.165 5.559 28.147 1.00 81.69 182 THR A N 1
ATOM 1352 C CA . THR A 1 182 ? 2.862 4.874 28.173 1.00 81.69 182 THR A CA 1
ATOM 1353 C C . THR A 1 182 ? 1.989 5.231 26.973 1.00 81.69 182 THR A C 1
ATOM 1355 O O . THR A 1 182 ? 1.329 4.358 26.419 1.00 81.69 182 THR A O 1
ATOM 1358 N N . GLN A 1 183 ? 1.991 6.494 26.544 1.00 80.44 183 GLN A N 1
ATOM 1359 C CA . GLN A 1 183 ? 1.142 6.993 25.456 1.00 80.44 18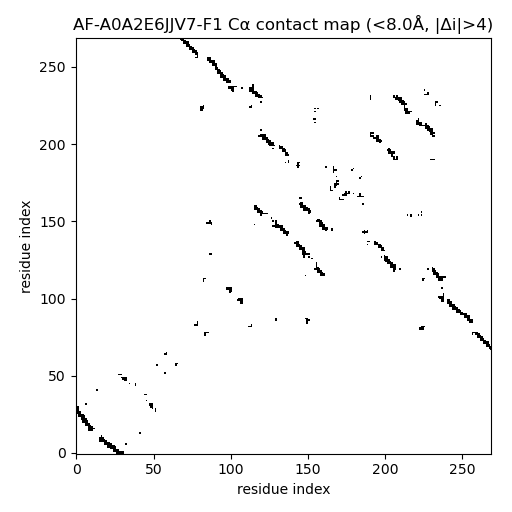3 GLN A CA 1
ATOM 1360 C C . GLN A 1 183 ? 1.855 7.043 24.101 1.00 80.44 183 GLN A C 1
ATOM 1362 O O . GLN A 1 183 ? 1.189 7.088 23.072 1.00 80.44 183 GLN A O 1
ATOM 1367 N N . GLY A 1 184 ? 3.190 7.038 24.087 1.00 83.56 184 GLY A N 1
ATOM 1368 C CA . GLY A 1 184 ? 3.990 7.081 22.861 1.00 83.56 184 GLY A CA 1
ATOM 1369 C C . GLY A 1 184 ? 4.181 5.711 22.202 1.00 83.56 184 GLY A C 1
ATOM 1370 O O . GLY A 1 184 ? 4.785 5.616 21.136 1.00 83.56 184 GLY A O 1
ATOM 1371 N N . GLN A 1 185 ? 3.690 4.637 22.828 1.00 87.94 185 GLN A N 1
ATOM 1372 C CA . GLN A 1 185 ? 3.816 3.277 22.313 1.00 87.94 185 GLN A CA 1
ATOM 1373 C C . GLN A 1 185 ? 2.805 3.009 21.193 1.00 87.94 185 GLN A C 1
ATOM 1375 O O . GLN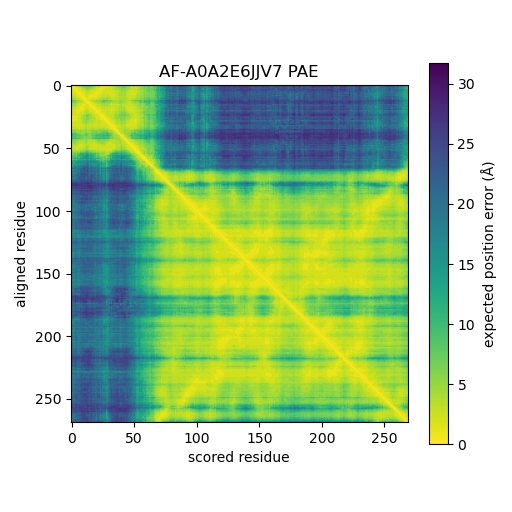 A 1 185 ? 1.600 3.205 21.353 1.00 87.94 185 GLN A O 1
ATOM 1380 N N . VAL A 1 186 ? 3.292 2.480 20.068 1.00 92.12 186 VAL A N 1
ATOM 1381 C CA . VAL A 1 186 ? 2.436 1.967 18.992 1.00 92.12 186 VAL A CA 1
ATOM 1382 C C . VAL A 1 186 ? 1.886 0.610 19.416 1.00 92.12 186 VAL A C 1
ATOM 1384 O O . VAL A 1 186 ? 2.602 -0.389 19.406 1.00 92.12 186 VAL A O 1
ATOM 1387 N N . LEU A 1 187 ? 0.612 0.579 19.796 1.00 94.19 187 LEU A N 1
ATOM 1388 C CA . LEU A 1 187 ? -0.090 -0.645 20.172 1.00 94.19 187 LEU A CA 1
ATOM 1389 C C . LEU A 1 187 ? -0.928 -1.160 19.001 1.00 94.19 187 LEU A C 1
ATOM 1391 O O . LEU A 1 187 ? -1.662 -0.392 18.373 1.00 94.19 187 LEU A O 1
ATOM 1395 N N . ALA A 1 188 ? -0.825 -2.458 18.721 1.00 95.44 188 ALA A N 1
ATOM 1396 C CA . ALA A 1 188 ? -1.670 -3.124 17.740 1.00 95.44 188 ALA A CA 1
ATOM 1397 C C . ALA A 1 188 ? -3.107 -3.250 18.265 1.00 95.44 188 ALA A C 1
ATOM 1399 O O . ALA A 1 188 ? -3.339 -3.358 19.467 1.00 95.44 188 ALA A O 1
ATOM 1400 N N . PHE A 1 189 ? -4.067 -3.252 17.347 1.00 97.69 189 PHE A N 1
ATOM 1401 C CA . PHE A 1 189 ? -5.441 -3.610 17.669 1.00 97.69 189 PHE A CA 1
ATOM 1402 C C . PHE A 1 189 ? -5.557 -5.122 17.888 1.00 97.69 189 PHE A C 1
ATOM 1404 O O . PHE A 1 189 ? -4.840 -5.909 17.269 1.00 97.69 189 PHE A O 1
ATOM 1411 N N . GLU A 1 190 ? -6.481 -5.523 18.752 1.00 97.25 190 GLU A N 1
ATOM 1412 C CA . GLU A 1 190 ? -6.684 -6.910 19.162 1.00 97.25 190 GLU A CA 1
ATOM 1413 C C . GLU A 1 190 ? -8.001 -7.453 18.606 1.00 97.25 190 GLU A C 1
ATOM 1415 O O . GLU A 1 190 ? -9.038 -6.784 18.627 1.00 97.25 190 GLU A O 1
ATOM 1420 N N . SER A 1 191 ? -7.984 -8.714 18.178 1.00 97.38 191 SER A N 1
ATOM 1421 C CA . SER A 1 191 ? -9.210 -9.456 17.903 1.00 97.38 191 SER A CA 1
ATOM 1422 C C . SER A 1 191 ? -9.864 -9.832 19.231 1.00 97.38 191 SER A C 1
ATOM 1424 O O . SER A 1 191 ? -9.469 -10.795 19.886 1.00 97.38 191 SER A O 1
ATOM 1426 N N . SER A 1 192 ? -10.819 -9.018 19.677 1.00 96.12 192 SER A N 1
ATOM 1427 C CA . SER A 1 192 ? -11.464 -9.167 20.982 1.00 96.12 192 SER A CA 1
ATOM 1428 C C . SER A 1 192 ? -12.921 -8.704 20.949 1.00 96.12 192 SER A C 1
ATOM 1430 O O . SER A 1 192 ? -13.412 -8.180 19.947 1.00 96.12 192 SER A O 1
ATOM 1432 N N . THR A 1 193 ? -13.623 -8.879 22.070 1.00 94.00 193 THR A N 1
ATOM 1433 C CA . THR A 1 193 ? -14.981 -8.353 22.267 1.00 94.00 193 THR A CA 1
ATOM 1434 C C . THR A 1 193 ? -15.015 -6.835 22.447 1.00 94.00 193 THR A C 1
ATOM 1436 O O . THR A 1 193 ? -16.090 -6.240 22.363 1.00 94.00 193 THR A O 1
ATOM 1439 N N . ASN A 1 194 ? -13.866 -6.196 22.701 1.00 96.69 194 ASN A N 1
ATOM 1440 C CA . ASN A 1 194 ? -13.791 -4.752 22.878 1.00 96.69 194 ASN A CA 1
ATOM 1441 C C . ASN A 1 194 ? -13.964 -4.058 21.527 1.00 96.69 194 ASN A C 1
ATOM 1443 O O . ASN A 1 194 ? -13.226 -4.314 20.572 1.00 96.69 194 ASN A O 1
ATOM 1447 N N . GLN A 1 195 ? -14.950 -3.167 21.467 1.00 97.06 195 GLN A N 1
ATOM 1448 C CA . GLN A 1 195 ? -15.336 -2.488 20.237 1.00 97.06 195 GLN A CA 1
ATOM 1449 C C . GLN A 1 195 ? -14.287 -1.474 19.780 1.00 97.06 195 GLN A C 1
ATOM 1451 O O . GLN A 1 195 ? -13.630 -0.816 20.592 1.00 97.06 195 GLN A O 1
ATOM 1456 N N . ILE A 1 196 ? -14.190 -1.322 18.461 1.00 98.31 196 ILE A N 1
ATOM 1457 C CA . ILE A 1 196 ? -13.532 -0.187 17.821 1.00 98.31 196 ILE A CA 1
ATOM 1458 C C . ILE A 1 196 ? -14.520 0.973 17.809 1.00 98.31 196 ILE A C 1
ATOM 1460 O O . ILE A 1 196 ? -15.646 0.800 17.347 1.00 98.31 196 ILE A O 1
ATOM 1464 N N . SER A 1 197 ? -14.113 2.146 18.279 1.00 98.00 197 SER A N 1
ATOM 1465 C CA . SER A 1 197 ? -14.961 3.342 18.308 1.00 98.00 197 SER A CA 1
ATOM 1466 C C . SER A 1 197 ? -14.296 4.547 17.653 1.00 98.00 197 SER A C 1
ATOM 1468 O O . SER A 1 197 ? -13.064 4.629 17.602 1.00 98.00 197 SER A O 1
ATOM 1470 N N . ALA A 1 198 ? -15.112 5.485 17.165 1.00 97.88 198 ALA A N 1
ATOM 1471 C CA . ALA A 1 198 ? -14.652 6.734 16.561 1.00 97.88 198 ALA A CA 1
ATOM 1472 C C . ALA A 1 198 ? -15.505 7.952 16.995 1.00 97.88 198 ALA A C 1
ATOM 1474 O O . ALA A 1 198 ? -16.673 7.778 17.357 1.00 97.88 198 ALA A O 1
ATOM 1475 N N . PRO A 1 199 ? -14.961 9.188 16.953 1.00 96.88 199 PRO A N 1
ATOM 1476 C CA . PRO A 1 199 ? -15.673 10.421 17.310 1.00 96.88 199 PRO A CA 1
ATOM 1477 C C . PRO A 1 199 ? -16.966 10.681 16.532 1.00 96.88 199 PRO A C 1
ATOM 1479 O O . PRO A 1 199 ? -17.867 11.323 17.067 1.00 96.88 199 PRO A O 1
ATOM 1482 N N . SER A 1 200 ? -17.091 10.161 15.308 1.00 96.19 200 SER A N 1
ATOM 1483 C CA . SER A 1 200 ? -18.327 10.191 14.511 1.00 96.19 200 SER A CA 1
ATOM 1484 C C . SER A 1 200 ? -19.522 9.464 15.148 1.00 96.19 200 SER A C 1
ATOM 1486 O O . SER A 1 200 ? -20.632 9.526 14.620 1.00 96.19 200 SER A O 1
ATOM 1488 N N . GLY A 1 201 ? -19.316 8.756 16.264 1.00 96.19 201 GLY A N 1
ATOM 1489 C CA . GLY A 1 201 ? -20.301 7.852 16.857 1.00 96.19 201 GLY A CA 1
ATOM 1490 C C . GLY A 1 201 ? -20.255 6.447 16.254 1.00 96.19 201 GLY A C 1
ATOM 1491 O O . GLY A 1 201 ? -21.088 5.608 16.602 1.00 96.19 201 GLY A O 1
ATOM 1492 N N . PHE A 1 202 ? -19.287 6.173 15.371 1.00 98.12 202 PHE A N 1
ATOM 1493 C CA . PHE A 1 202 ? -19.042 4.828 14.875 1.00 98.12 202 PHE A CA 1
ATOM 1494 C C . PHE A 1 202 ? -18.660 3.881 16.019 1.00 98.12 202 PHE A C 1
ATOM 1496 O O . PHE A 1 202 ? -17.815 4.209 16.857 1.00 98.12 202 PHE A O 1
ATOM 1503 N N . SER A 1 203 ? -19.246 2.684 16.013 1.00 97.75 203 SER A N 1
ATOM 1504 C CA . SER A 1 203 ? -18.815 1.562 16.847 1.00 97.75 203 SER A CA 1
ATOM 1505 C C . SER A 1 203 ? -18.879 0.255 16.062 1.00 97.75 203 SER A C 1
ATOM 1507 O O . SER A 1 203 ? -19.887 -0.022 15.410 1.00 97.75 203 SER A O 1
ATOM 1509 N N . GLY A 1 204 ? -17.823 -0.554 16.124 1.00 97.81 204 GLY A N 1
ATOM 1510 C CA . GLY A 1 204 ? -17.712 -1.831 15.423 1.00 97.81 204 GLY A CA 1
ATOM 1511 C C . GLY A 1 204 ? -17.186 -2.946 16.322 1.00 97.81 204 GLY A C 1
ATOM 1512 O O . GLY A 1 204 ? -16.152 -2.796 16.972 1.00 97.81 204 GLY A O 1
ATOM 1513 N N . SER A 1 205 ? -17.873 -4.089 16.331 1.00 98.12 205 SER A N 1
ATOM 1514 C CA . SER A 1 205 ? -17.389 -5.325 16.960 1.00 98.12 205 SER A CA 1
ATOM 1515 C C . SER A 1 205 ? -16.654 -6.167 15.922 1.00 98.12 205 SER A C 1
ATOM 1517 O O . SER A 1 205 ? -17.220 -6.478 14.872 1.00 98.12 205 SER A O 1
ATOM 1519 N N . ILE A 1 206 ? -15.401 -6.535 16.198 1.00 98.19 206 ILE A N 1
ATOM 1520 C CA . ILE A 1 206 ? -14.603 -7.384 15.302 1.00 98.19 206 ILE A CA 1
ATOM 1521 C C . ILE A 1 206 ? -15.252 -8.770 15.203 1.00 98.19 206 ILE A C 1
ATOM 1523 O O . ILE A 1 206 ? -15.737 -9.329 16.188 1.00 98.19 206 ILE A O 1
ATOM 1527 N N . GLU A 1 207 ? -15.277 -9.329 13.998 1.00 97.75 207 GLU A N 1
ATOM 1528 C CA . GLU A 1 207 ? -15.701 -10.704 13.754 1.00 97.75 207 GLU A CA 1
ATOM 1529 C C . GLU A 1 207 ? -14.541 -11.658 14.063 1.00 97.75 207 GLU A C 1
ATOM 1531 O O . GLU A 1 207 ? -13.789 -12.065 13.181 1.00 97.75 207 GLU A O 1
ATOM 1536 N N . THR A 1 208 ? -14.362 -11.983 15.343 1.00 97.38 208 THR A N 1
ATOM 1537 C CA . THR A 1 208 ? -13.163 -12.675 15.849 1.00 97.38 208 THR A CA 1
ATOM 1538 C C . THR A 1 208 ? -12.960 -14.090 15.303 1.00 97.38 208 THR A C 1
ATOM 1540 O O . THR A 1 208 ? -11.865 -14.629 15.410 1.00 97.38 208 THR A O 1
ATOM 1543 N N . THR A 1 209 ? -13.979 -14.696 14.694 1.00 97.19 209 THR A N 1
ATOM 1544 C CA . THR A 1 209 ? -13.906 -16.025 14.069 1.00 97.19 209 THR A CA 1
ATOM 1545 C C . THR A 1 209 ? -13.651 -15.975 12.559 1.00 97.19 209 THR A C 1
ATOM 1547 O O . THR A 1 209 ? -13.451 -17.018 11.935 1.00 97.19 209 THR A O 1
ATOM 1550 N N . PHE A 1 210 ? -13.642 -14.788 11.945 1.00 97.62 210 PHE A N 1
ATOM 1551 C CA . PHE A 1 210 ? -13.490 -14.644 10.499 1.00 97.62 210 PHE A CA 1
ATOM 1552 C C . PHE A 1 210 ? -1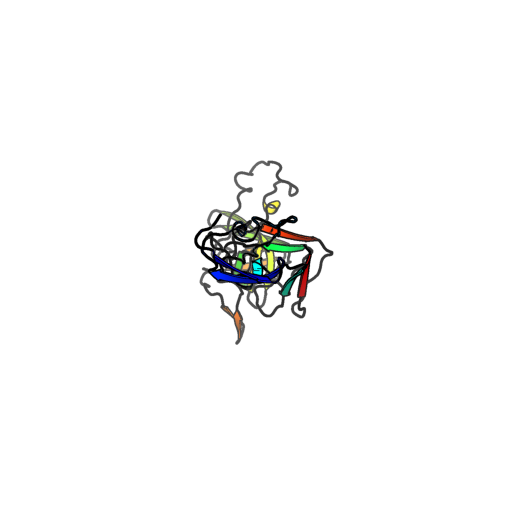2.025 -14.795 10.069 1.00 97.62 210 PHE A C 1
ATOM 1554 O O . PHE A 1 210 ? -11.187 -13.969 10.418 1.00 97.62 210 PHE A O 1
ATOM 1561 N N . SER A 1 211 ? -11.707 -15.824 9.280 1.00 97.38 211 SER A N 1
ATOM 1562 C CA . SER A 1 211 ? -10.332 -16.090 8.815 1.00 97.38 211 SER A CA 1
ATOM 1563 C C . SER A 1 211 ? -10.261 -16.417 7.320 1.00 97.38 211 SER A C 1
ATOM 1565 O O . SER A 1 211 ? -9.661 -17.407 6.910 1.00 97.38 211 SER A O 1
ATOM 1567 N N . LEU A 1 212 ? -10.957 -15.623 6.501 1.00 96.19 212 LEU A N 1
ATOM 1568 C CA . LEU A 1 212 ? -11.083 -15.824 5.055 1.00 96.19 212 LEU A CA 1
ATOM 1569 C C . LEU A 1 212 ? -10.732 -14.537 4.292 1.00 96.19 212 LEU A C 1
ATOM 1571 O O . LEU A 1 212 ? -10.745 -13.445 4.853 1.00 96.19 212 LEU A O 1
ATOM 1575 N N . GLY A 1 213 ? -10.447 -14.654 2.992 1.00 93.12 213 GLY A N 1
ATOM 1576 C CA . GLY A 1 213 ? -10.296 -13.511 2.073 1.00 93.12 213 GLY A CA 1
ATOM 1577 C C . GLY A 1 213 ? -11.564 -13.172 1.277 1.00 93.12 213 GLY A C 1
ATOM 1578 O O . GLY A 1 213 ? -11.546 -12.317 0.394 1.00 93.12 213 GLY A O 1
ATOM 1579 N N . ILE A 1 214 ? -12.669 -13.867 1.550 1.00 93.50 214 ILE A N 1
ATOM 1580 C CA . ILE A 1 214 ? -13.948 -13.741 0.845 1.00 93.50 214 ILE A CA 1
ATOM 1581 C C . ILE A 1 214 ? -15.059 -13.697 1.893 1.00 93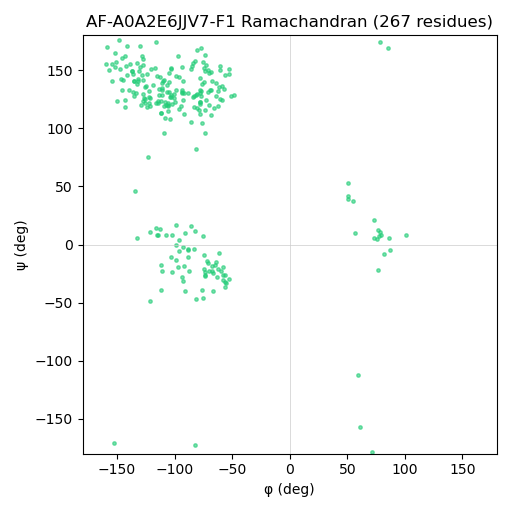.50 214 ILE A C 1
ATOM 1583 O O . ILE A 1 214 ? -15.012 -14.429 2.881 1.00 93.50 214 ILE A O 1
ATOM 1587 N N . THR A 1 215 ? -16.067 -12.855 1.675 1.00 94.12 215 THR A N 1
ATOM 1588 C CA . THR A 1 215 ? -17.284 -12.815 2.495 1.00 94.12 215 THR A CA 1
ATOM 1589 C C . THR A 1 215 ? -18.530 -12.917 1.623 1.00 94.12 215 THR A C 1
ATOM 1591 O O . THR A 1 215 ? -18.479 -12.644 0.422 1.00 94.12 215 THR A O 1
ATOM 1594 N N . THR A 1 216 ? -19.656 -13.303 2.214 1.00 92.56 216 THR A N 1
ATOM 1595 C CA . THR A 1 216 ? -20.944 -13.349 1.519 1.00 92.56 216 THR A CA 1
ATOM 1596 C C . THR A 1 216 ? -21.773 -12.141 1.928 1.00 92.56 216 THR A C 1
ATOM 1598 O O . THR A 1 216 ? -22.083 -11.959 3.104 1.00 92.56 216 THR A O 1
ATOM 1601 N N . VAL A 1 217 ? -22.156 -11.323 0.949 1.00 88.50 217 VAL A N 1
ATOM 1602 C CA . VAL A 1 217 ? -23.086 -10.206 1.131 1.00 88.50 217 VAL A CA 1
ATOM 1603 C C . VAL A 1 217 ? -24.377 -10.542 0.390 1.00 88.50 217 VAL A C 1
ATOM 1605 O O . VAL A 1 217 ? -24.404 -10.648 -0.839 1.00 88.50 217 VAL A O 1
ATOM 1608 N N . GLY A 1 218 ? -25.463 -10.743 1.141 1.00 88.94 218 GLY A N 1
ATOM 1609 C CA . GLY A 1 218 ? -26.722 -11.236 0.585 1.00 88.94 218 GLY A CA 1
ATOM 1610 C C . GLY A 1 218 ? -26.520 -12.605 -0.068 1.00 88.94 218 GLY A C 1
ATOM 1611 O O . GLY A 1 218 ? -26.235 -13.579 0.618 1.00 88.94 218 GLY A O 1
ATOM 1612 N N . SER A 1 219 ? -26.636 -12.672 -1.396 1.00 89.25 219 SER A N 1
ATOM 1613 C CA . SER A 1 219 ? -26.418 -13.898 -2.186 1.00 89.25 219 SER A CA 1
ATOM 1614 C C . SER A 1 219 ? -25.123 -13.884 -3.007 1.00 89.25 219 SER A C 1
ATOM 1616 O O . SER A 1 219 ? -24.929 -14.758 -3.850 1.00 89.25 219 SER A O 1
ATOM 1618 N N . LYS A 1 220 ? -24.253 -12.882 -2.820 1.00 90.06 220 LYS A N 1
ATOM 1619 C CA . LYS A 1 220 ? -23.024 -12.708 -3.605 1.00 90.06 220 LYS A CA 1
ATOM 1620 C C . LYS A 1 220 ? -21.794 -12.975 -2.751 1.00 90.06 220 LYS A C 1
ATOM 1622 O O . LYS A 1 220 ? -21.672 -12.443 -1.651 1.00 90.06 220 LYS A O 1
ATOM 1627 N N . ASN A 1 221 ? -20.856 -13.736 -3.300 1.00 91.56 221 ASN A N 1
ATOM 1628 C CA . ASN A 1 221 ? -19.520 -13.853 -2.733 1.00 91.56 221 ASN A CA 1
ATOM 1629 C C . ASN A 1 221 ? -18.669 -12.676 -3.215 1.00 91.56 221 ASN A C 1
ATOM 1631 O O . ASN A 1 221 ? -18.599 -12.406 -4.414 1.00 91.56 221 ASN A O 1
ATOM 1635 N N . VAL A 1 222 ? -18.045 -11.978 -2.272 1.00 90.88 222 VAL A N 1
ATOM 1636 C CA . VAL A 1 222 ? -17.253 -10.768 -2.496 1.00 90.88 222 VAL A CA 1
ATOM 1637 C C . VAL A 1 222 ? -15.838 -11.020 -1.987 1.00 90.88 222 VAL A C 1
ATOM 1639 O O . VAL A 1 222 ? -15.641 -11.297 -0.803 1.00 90.88 222 VAL A O 1
ATOM 1642 N N . GLY A 1 223 ? -14.852 -10.930 -2.880 1.00 91.12 223 GLY A N 1
ATOM 1643 C CA . GLY A 1 223 ? -13.440 -10.955 -2.503 1.00 91.12 223 GLY A CA 1
ATOM 1644 C C . GLY A 1 223 ? -13.051 -9.666 -1.784 1.00 91.12 223 GLY A C 1
ATOM 1645 O O . GLY A 1 223 ? -13.359 -8.575 -2.261 1.00 91.12 223 GLY A O 1
ATOM 1646 N N . LEU A 1 224 ? -12.380 -9.790 -0.641 1.00 91.50 224 LEU A N 1
ATOM 1647 C CA . LEU A 1 224 ? -12.035 -8.663 0.231 1.00 91.50 224 LEU A CA 1
ATOM 1648 C C . LEU A 1 224 ? -10.695 -8.000 -0.123 1.00 91.50 224 LEU A C 1
ATOM 1650 O O . LEU A 1 224 ? -10.325 -7.005 0.493 1.00 91.50 224 LEU A O 1
ATOM 1654 N N . GLY A 1 225 ? -9.961 -8.548 -1.094 1.00 87.94 225 GLY A N 1
ATOM 1655 C CA . GLY A 1 225 ? -8.641 -8.062 -1.511 1.00 87.94 225 GLY A CA 1
ATOM 1656 C C . GLY A 1 225 ? -7.502 -8.447 -0.566 1.00 87.94 225 GLY A C 1
ATOM 1657 O O . GLY A 1 225 ? -6.372 -8.538 -1.006 1.00 87.94 225 GLY A O 1
ATOM 1658 N N . VAL A 1 226 ? -7.799 -8.754 0.698 1.00 90.94 226 VAL A N 1
ATOM 1659 C CA . VAL A 1 226 ? -6.835 -9.225 1.701 1.00 90.94 226 VAL A CA 1
ATOM 1660 C C . VAL A 1 226 ? -7.384 -10.443 2.439 1.00 90.94 226 VAL A C 1
ATOM 1662 O O . VAL A 1 226 ? -8.600 -10.639 2.515 1.00 90.94 226 VAL A O 1
ATOM 1665 N N . THR A 1 227 ? -6.494 -11.260 3.002 1.00 93.94 227 THR A N 1
ATOM 1666 C CA . THR A 1 227 ? -6.882 -12.405 3.839 1.00 93.94 227 THR A CA 1
ATOM 1667 C C . THR A 1 227 ? -6.898 -12.004 5.305 1.00 93.94 227 THR A C 1
ATOM 1669 O O . THR A 1 227 ? -5.935 -11.428 5.809 1.00 93.94 227 THR A O 1
ATOM 1672 N N . PHE A 1 228 ? -7.989 -12.329 5.994 1.00 97.19 228 PHE A N 1
ATOM 1673 C CA . PHE A 1 228 ? -8.133 -12.066 7.419 1.00 97.19 228 PHE A CA 1
ATOM 1674 C C . PHE A 1 228 ? -7.710 -13.273 8.255 1.00 97.19 228 PHE A C 1
ATOM 1676 O O . PHE A 1 228 ? -7.835 -14.420 7.834 1.00 97.19 228 PHE A O 1
ATOM 1683 N N . THR A 1 229 ? -7.259 -12.997 9.472 1.00 97.75 229 THR A N 1
ATOM 1684 C CA . THR A 1 229 ? -7.086 -13.951 10.565 1.00 97.75 229 THR A CA 1
ATOM 1685 C C . THR A 1 229 ? -7.772 -13.370 11.793 1.00 97.75 229 THR A C 1
ATOM 1687 O O . THR A 1 229 ? -7.428 -12.276 12.240 1.00 97.75 229 THR A O 1
ATOM 1690 N N . ASN A 1 230 ? -8.762 -14.080 12.331 1.00 97.75 230 ASN A N 1
ATOM 1691 C CA . ASN A 1 230 ? -9.564 -13.631 13.472 1.00 97.75 230 ASN A CA 1
ATOM 1692 C C . ASN A 1 230 ? -10.135 -12.205 13.297 1.00 97.75 230 ASN A C 1
ATOM 1694 O O . ASN A 1 230 ? -10.089 -11.380 14.206 1.00 97.75 230 ASN A O 1
ATOM 1698 N N . GLY A 1 231 ? -10.618 -11.867 12.106 1.00 97.38 231 GLY A N 1
ATOM 1699 C CA . GLY A 1 231 ? -11.210 -10.564 11.802 1.00 97.38 231 GLY A CA 1
ATOM 1700 C C . GLY A 1 231 ? -10.206 -9.419 11.640 1.00 97.38 231 GLY A C 1
ATOM 1701 O O . GLY A 1 231 ? -10.630 -8.282 11.435 1.00 97.38 231 GLY A O 1
ATOM 1702 N N . LEU A 1 232 ? -8.900 -9.694 11.679 1.00 98.00 232 LEU A N 1
ATOM 1703 C CA . LEU A 1 232 ? -7.830 -8.732 11.407 1.00 98.00 232 LEU A CA 1
ATOM 1704 C C . LEU A 1 232 ? -7.084 -9.101 10.124 1.00 98.00 232 LEU A C 1
ATOM 1706 O O . LEU A 1 232 ? -6.875 -10.279 9.854 1.00 98.00 232 LEU A O 1
ATOM 1710 N N . ALA A 1 233 ? -6.646 -8.113 9.351 1.00 97.00 233 ALA A N 1
ATOM 1711 C CA . ALA A 1 233 ? -5.713 -8.319 8.246 1.00 97.00 233 ALA A CA 1
ATOM 1712 C C . ALA A 1 233 ? -4.515 -7.377 8.379 1.00 97.00 233 ALA A C 1
ATOM 1714 O O . ALA A 1 233 ? -4.661 -6.219 8.780 1.00 97.00 233 ALA A O 1
ATOM 1715 N N . THR A 1 234 ? -3.337 -7.888 8.036 1.00 95.31 234 THR A N 1
ATOM 1716 C CA . THR A 1 234 ? -2.079 -7.136 8.006 1.00 95.31 234 THR A CA 1
ATOM 1717 C C . THR A 1 234 ? -1.766 -6.660 6.584 1.00 95.31 234 THR A C 1
ATOM 1719 O O . THR A 1 234 ? -2.295 -7.233 5.631 1.00 95.31 234 THR A O 1
ATOM 1722 N N . PRO A 1 235 ? -0.872 -5.668 6.414 1.00 94.50 235 PRO A N 1
ATOM 1723 C CA . PRO A 1 235 ? -0.322 -5.307 5.111 1.00 94.50 235 PRO A CA 1
ATOM 1724 C C . PRO A 1 235 ? 0.277 -6.514 4.385 1.00 94.50 235 PRO A C 1
ATOM 1726 O O . PRO A 1 235 ? 0.790 -7.427 5.028 1.00 94.50 235 PRO A O 1
ATOM 1729 N N . GLU A 1 236 ? 0.272 -6.489 3.056 1.00 94.31 236 GLU A N 1
ATOM 1730 C CA . GLU A 1 236 ? 0.832 -7.561 2.217 1.00 94.31 236 GLU A CA 1
ATOM 1731 C C . GLU A 1 236 ? 2.297 -7.329 1.834 1.00 94.31 236 GLU A C 1
ATOM 1733 O O . GLU A 1 236 ? 3.012 -8.271 1.490 1.00 94.31 236 GLU A O 1
ATOM 1738 N N . ILE A 1 237 ? 2.764 -6.084 1.948 1.00 95.44 237 ILE A N 1
ATOM 1739 C CA . ILE A 1 237 ? 4.161 -5.698 1.740 1.00 95.44 237 ILE A CA 1
ATOM 1740 C C . ILE A 1 237 ? 4.777 -5.139 3.022 1.00 95.44 237 ILE A C 1
ATOM 1742 O O . ILE A 1 237 ? 4.095 -4.534 3.855 1.00 95.44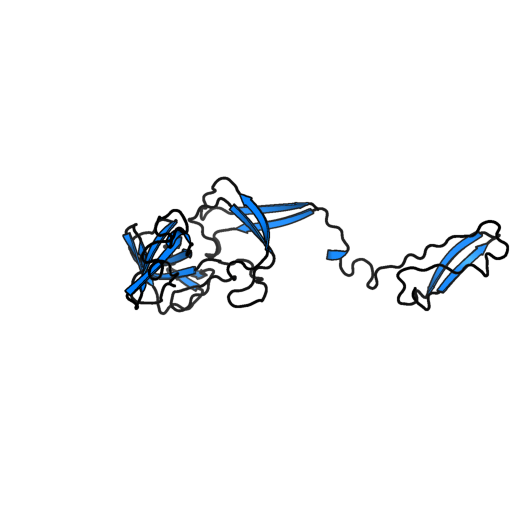 237 ILE A O 1
ATOM 1746 N N . ASN A 1 238 ? 6.091 -5.294 3.175 1.00 95.12 238 ASN A N 1
ATOM 1747 C CA . ASN A 1 238 ? 6.812 -4.716 4.304 1.00 95.12 238 ASN A CA 1
ATOM 1748 C C . ASN A 1 238 ? 6.859 -3.187 4.200 1.00 95.12 238 ASN A C 1
ATOM 1750 O O . ASN A 1 238 ? 7.229 -2.619 3.166 1.00 95.12 238 ASN A O 1
ATOM 1754 N N . LYS A 1 239 ? 6.556 -2.513 5.313 1.00 91.31 239 LYS A N 1
ATOM 1755 C CA . LYS A 1 239 ? 6.660 -1.055 5.419 1.00 91.31 239 LYS A CA 1
ATOM 1756 C C . LYS A 1 239 ? 8.105 -0.608 5.171 1.00 91.31 239 LYS A C 1
ATOM 1758 O O . LYS A 1 239 ? 9.014 -1.054 5.861 1.00 91.31 239 LYS A O 1
ATOM 1763 N N . GLY A 1 240 ? 8.293 0.300 4.214 1.00 91.00 240 GLY A N 1
ATOM 1764 C CA . GLY A 1 240 ? 9.610 0.839 3.856 1.00 91.00 240 GLY A CA 1
ATOM 1765 C C . GLY A 1 240 ? 10.481 -0.099 3.015 1.00 91.00 240 GLY A C 1
ATOM 1766 O O . GLY A 1 240 ? 11.670 0.162 2.882 1.00 91.00 240 GLY A O 1
ATOM 1767 N N . SER A 1 241 ? 9.916 -1.183 2.472 1.00 95.19 241 SER A N 1
ATOM 1768 C CA . SER A 1 241 ? 10.619 -2.034 1.510 1.00 95.19 241 SER A CA 1
ATOM 1769 C C . SER A 1 241 ? 10.505 -1.511 0.078 1.00 95.19 241 SER A C 1
ATOM 1771 O O . SER A 1 241 ? 9.522 -0.859 -0.281 1.00 95.19 241 SER A O 1
ATOM 1773 N N . GLY A 1 242 ? 11.499 -1.857 -0.739 1.00 94.81 242 GLY A N 1
ATOM 1774 C CA . GLY A 1 242 ? 11.628 -1.371 -2.108 1.00 94.81 242 GLY A CA 1
ATOM 1775 C C . GLY A 1 242 ? 12.190 0.049 -2.193 1.00 94.81 242 GLY A C 1
ATOM 1776 O O . GLY A 1 242 ? 12.387 0.725 -1.184 1.00 94.81 242 GLY A O 1
ATOM 1777 N N . ASP A 1 243 ? 12.432 0.495 -3.422 1.00 95.94 243 ASP A N 1
ATOM 1778 C CA . ASP A 1 243 ? 13.002 1.810 -3.717 1.00 95.94 243 ASP A CA 1
ATOM 1779 C C . ASP A 1 243 ? 11.958 2.704 -4.384 1.00 95.94 243 ASP A C 1
ATOM 1781 O O . ASP A 1 243 ? 11.359 2.328 -5.393 1.00 95.94 243 ASP A O 1
ATOM 1785 N N . ILE A 1 244 ? 11.758 3.915 -3.866 1.00 94.31 244 ILE A N 1
ATOM 1786 C CA . ILE A 1 244 ? 10.921 4.908 -4.543 1.00 94.31 244 ILE A CA 1
ATOM 1787 C C . ILE A 1 244 ? 11.735 5.522 -5.682 1.00 94.31 244 ILE A C 1
ATOM 1789 O O . ILE A 1 244 ? 12.699 6.245 -5.441 1.00 94.31 244 ILE A O 1
ATOM 1793 N N . ILE A 1 245 ? 11.331 5.251 -6.921 1.00 92.94 245 ILE A N 1
ATOM 1794 C CA . ILE A 1 245 ? 12.019 5.750 -8.124 1.00 92.94 245 ILE A CA 1
ATOM 1795 C C . ILE A 1 245 ? 11.294 6.929 -8.782 1.00 92.94 245 ILE A C 1
ATOM 1797 O O . ILE A 1 245 ? 11.847 7.578 -9.664 1.00 92.94 245 ILE A O 1
ATOM 1801 N N . TYR A 1 246 ? 10.063 7.219 -8.356 1.00 93.00 246 TYR A N 1
ATOM 1802 C CA . TYR A 1 246 ? 9.280 8.357 -8.833 1.00 93.00 246 TYR A CA 1
ATOM 1803 C C . TYR A 1 246 ? 8.251 8.789 -7.785 1.00 93.00 246 TYR A C 1
ATOM 1805 O O . TYR A 1 246 ? 7.614 7.940 -7.157 1.00 93.00 246 TYR A O 1
ATOM 1813 N N . ILE A 1 247 ? 8.067 10.104 -7.634 1.00 95.00 247 ILE A N 1
ATOM 1814 C CA . ILE A 1 247 ? 7.019 10.723 -6.816 1.00 95.00 247 ILE A CA 1
ATOM 1815 C C . ILE A 1 247 ? 6.394 11.862 -7.623 1.00 95.00 247 ILE A C 1
ATOM 1817 O O . ILE A 1 247 ? 7.103 12.758 -8.077 1.00 95.00 247 ILE A O 1
ATOM 1821 N N . ASP A 1 248 ? 5.070 11.852 -7.737 1.00 94.31 248 ASP A N 1
ATOM 1822 C CA . ASP A 1 248 ? 4.262 12.948 -8.275 1.00 94.31 248 ASP A CA 1
ATOM 1823 C C . ASP A 1 248 ? 3.343 13.484 -7.181 1.00 94.31 248 ASP A C 1
ATOM 1825 O O . ASP A 1 248 ? 2.532 12.736 -6.629 1.00 94.31 248 ASP A O 1
ATOM 1829 N N . ASN A 1 249 ? 3.464 14.774 -6.871 1.00 95.25 249 ASN A N 1
ATOM 1830 C CA . ASN A 1 249 ? 2.538 15.488 -5.998 1.00 95.25 249 ASN A CA 1
ATOM 1831 C C . ASN A 1 249 ? 1.616 16.336 -6.865 1.00 95.25 249 ASN A C 1
ATOM 1833 O O . ASN A 1 249 ? 2.078 17.142 -7.672 1.00 95.25 249 ASN A O 1
ATOM 1837 N N . ARG A 1 250 ? 0.310 16.205 -6.655 1.00 92.44 250 ARG A N 1
ATOM 1838 C CA . ARG A 1 250 ? -0.704 16.851 -7.487 1.00 92.44 250 ARG A CA 1
ATOM 1839 C C . ARG A 1 250 ? -1.872 17.363 -6.658 1.00 92.44 250 ARG A C 1
ATOM 1841 O O . ARG A 1 250 ? -1.988 17.078 -5.470 1.00 92.44 250 ARG A O 1
ATOM 1848 N N . ALA A 1 251 ? -2.756 18.125 -7.296 1.00 94.69 251 ALA A N 1
ATOM 1849 C CA . ALA A 1 251 ? -4.005 18.541 -6.670 1.00 94.69 251 ALA A CA 1
ATOM 1850 C C . ALA A 1 251 ? -4.817 17.322 -6.205 1.00 94.69 251 ALA A C 1
ATOM 1852 O O . ALA A 1 251 ? -4.811 16.282 -6.863 1.00 94.69 251 ALA A O 1
ATOM 1853 N N . THR A 1 252 ? -5.528 17.465 -5.088 1.00 93.50 252 THR A N 1
ATOM 1854 C CA . THR A 1 252 ? -6.334 16.389 -4.510 1.00 93.50 252 THR A CA 1
ATOM 1855 C C . THR A 1 252 ? -7.399 15.904 -5.490 1.00 93.50 252 THR A C 1
ATOM 1857 O O . THR A 1 252 ? -8.251 16.674 -5.934 1.00 93.50 252 THR A O 1
ATOM 1860 N N . ILE A 1 253 ? -7.392 14.605 -5.767 1.00 90.19 253 ILE A N 1
ATOM 1861 C CA . ILE A 1 253 ? -8.376 13.913 -6.594 1.00 90.19 253 ILE A CA 1
ATOM 1862 C C . ILE A 1 253 ? -9.273 13.089 -5.669 1.00 90.19 253 ILE A C 1
ATOM 1864 O O . ILE A 1 253 ? -8.794 12.384 -4.780 1.00 90.19 253 ILE A O 1
ATOM 1868 N N . THR A 1 254 ? -10.588 13.206 -5.858 1.00 89.69 254 THR A N 1
ATOM 1869 C CA . THR A 1 254 ? -11.585 12.426 -5.108 1.00 89.69 254 THR A CA 1
ATOM 1870 C C . THR A 1 254 ? -11.939 11.170 -5.886 1.00 89.69 254 THR A C 1
ATOM 1872 O O . THR A 1 254 ? -12.229 11.265 -7.077 1.00 89.69 254 THR A O 1
ATOM 1875 N N . ARG A 1 255 ? -11.926 10.016 -5.213 1.00 87.50 255 ARG A N 1
ATOM 1876 C CA . ARG A 1 255 ? -12.278 8.733 -5.821 1.00 87.50 255 ARG A CA 1
ATOM 1877 C C . ARG A 1 255 ? -13.785 8.503 -5.824 1.00 87.50 255 ARG A C 1
ATOM 1879 O O . ARG A 1 255 ? -14.530 9.080 -5.032 1.00 87.50 255 ARG A O 1
ATOM 1886 N N . ASN A 1 256 ? -14.230 7.663 -6.752 1.00 81.06 256 ASN A N 1
ATOM 1887 C CA . ASN A 1 256 ? -15.619 7.243 -6.889 1.00 81.06 256 ASN A CA 1
ATOM 1888 C C . ASN A 1 256 ? -15.662 5.797 -7.396 1.00 81.06 256 ASN A C 1
ATOM 1890 O O . ASN A 1 256 ? -14.898 5.423 -8.282 1.00 81.06 256 ASN A O 1
ATOM 1894 N N . SER A 1 257 ? -16.606 4.999 -6.898 1.00 76.75 257 SER A N 1
ATOM 1895 C CA . SER A 1 257 ? -16.812 3.610 -7.319 1.00 76.75 257 SER A CA 1
ATOM 1896 C C . SER A 1 257 ? -17.132 3.423 -8.803 1.00 76.75 257 SER A C 1
ATOM 1898 O O . SER A 1 257 ? -16.892 2.350 -9.348 1.00 76.75 257 SER A O 1
ATOM 1900 N N . ARG A 1 258 ? -17.655 4.452 -9.479 1.00 76.56 258 ARG A N 1
ATOM 1901 C CA . ARG A 1 258 ? -17.938 4.416 -10.926 1.00 76.56 258 ARG A CA 1
ATOM 1902 C C . ARG A 1 258 ? -16.759 4.849 -11.796 1.00 76.56 258 ARG A C 1
ATOM 1904 O O . ARG A 1 258 ? -16.872 4.823 -13.020 1.00 76.56 258 ARG A O 1
ATOM 1911 N N . GLN A 1 259 ? -15.662 5.291 -11.190 1.00 75.56 259 GLN A N 1
ATOM 1912 C CA . GLN A 1 259 ? -14.505 5.802 -11.908 1.00 75.56 259 GLN A CA 1
ATOM 1913 C C . GLN A 1 259 ? -13.489 4.685 -12.155 1.00 75.56 259 GLN A C 1
ATOM 1915 O O . GLN A 1 259 ? -13.239 3.843 -11.295 1.00 75.56 259 GLN A O 1
ATOM 1920 N N . LYS A 1 260 ? -12.884 4.699 -13.345 1.00 85.12 260 LYS A N 1
ATOM 1921 C CA . LYS A 1 260 ? -11.639 3.981 -13.626 1.00 85.12 260 LYS A CA 1
ATOM 1922 C C . LYS A 1 260 ? -10.517 5.008 -13.667 1.00 85.12 260 LYS A C 1
ATOM 1924 O O . LYS A 1 260 ? -10.664 6.049 -14.307 1.00 85.12 260 LYS A O 1
ATOM 1929 N N . GLU A 1 261 ? -9.433 4.735 -12.958 1.00 86.94 261 GLU A N 1
ATOM 1930 C CA . GLU A 1 261 ? -8.278 5.624 -12.856 1.00 86.94 261 GLU A CA 1
ATOM 1931 C C . GLU A 1 261 ? -7.124 5.039 -13.664 1.00 86.94 261 GLU A C 1
ATOM 1933 O O . GLU A 1 261 ? -6.668 3.932 -13.399 1.00 86.94 261 GLU A O 1
ATOM 1938 N N . ASP A 1 262 ? -6.658 5.785 -14.664 1.00 90.19 262 ASP A N 1
ATOM 1939 C CA . ASP A 1 262 ? -5.519 5.411 -15.497 1.00 90.19 262 ASP A CA 1
ATOM 1940 C C . ASP A 1 262 ? -4.302 6.262 -15.112 1.00 90.19 262 ASP A C 1
ATOM 1942 O O . ASP A 1 262 ? -4.321 7.487 -15.258 1.00 90.19 262 ASP A O 1
ATOM 1946 N N . VAL A 1 263 ? -3.229 5.615 -14.655 1.00 89.88 263 VAL A N 1
ATOM 1947 C CA . VAL A 1 263 ? -1.941 6.252 -14.352 1.00 89.88 263 VAL A CA 1
ATOM 1948 C C . VAL A 1 263 ? -0.928 5.832 -15.408 1.00 89.88 263 VAL A C 1
ATOM 1950 O O . VAL A 1 263 ? -0.686 4.644 -15.609 1.00 89.88 263 VAL A O 1
ATOM 1953 N N . LYS A 1 264 ? -0.339 6.818 -16.089 1.00 93.38 264 LYS A N 1
ATOM 1954 C CA . LYS A 1 264 ? 0.704 6.634 -17.105 1.00 93.38 264 LYS A CA 1
ATOM 1955 C C . LYS A 1 264 ? 1.912 7.479 -16.730 1.00 93.38 264 LYS A C 1
ATOM 1957 O O . LYS A 1 264 ? 1.781 8.694 -16.607 1.00 93.38 264 LYS A O 1
ATOM 1962 N N . ILE A 1 265 ? 3.062 6.838 -16.574 1.00 91.25 265 ILE A N 1
ATOM 1963 C CA . ILE A 1 265 ? 4.348 7.483 -16.299 1.00 91.25 265 ILE A CA 1
ATOM 1964 C C . ILE A 1 265 ? 5.290 7.096 -17.435 1.00 91.25 265 ILE A C 1
ATOM 1966 O O . ILE A 1 265 ? 5.445 5.914 -17.728 1.00 91.25 265 ILE A O 1
ATOM 1970 N N . ILE A 1 266 ? 5.893 8.084 -18.090 1.00 90.50 266 ILE A N 1
ATOM 1971 C CA . ILE A 1 266 ? 6.887 7.868 -19.144 1.00 90.50 266 ILE A CA 1
ATOM 1972 C C . ILE A 1 266 ? 8.238 8.290 -18.574 1.00 90.50 266 ILE A C 1
ATOM 1974 O O . ILE A 1 266 ? 8.397 9.440 -18.169 1.00 90.50 266 ILE A O 1
ATOM 1978 N N . LEU A 1 267 ? 9.176 7.350 -18.512 1.00 85.69 267 LEU A N 1
ATOM 1979 C CA . LEU A 1 267 ? 10.566 7.589 -18.135 1.00 85.69 267 LEU A CA 1
ATOM 1980 C C . LEU A 1 267 ? 11.398 7.647 -19.417 1.00 85.69 267 LEU A C 1
ATOM 1982 O O . LEU A 1 267 ? 11.322 6.720 -20.220 1.00 85.69 267 LEU A O 1
ATOM 1986 N N . GLU A 1 268 ? 12.156 8.721 -19.614 1.00 83.88 268 GLU A N 1
ATOM 1987 C CA . GLU A 1 268 ? 13.064 8.903 -20.756 1.00 83.88 268 GLU A CA 1
ATOM 1988 C C . GLU A 1 268 ? 14.516 8.852 -20.248 1.00 83.88 268 GLU A C 1
ATOM 1990 O O . GLU A 1 268 ? 14.784 9.379 -19.162 1.00 83.88 268 GLU A O 1
ATOM 1995 N N . PHE A 1 269 ? 15.417 8.195 -20.991 1.00 78.38 269 PHE A N 1
ATOM 1996 C CA . PHE A 1 269 ? 16.814 7.936 -20.597 1.00 78.38 269 PHE A CA 1
ATOM 1997 C C . PHE A 1 269 ? 17.825 8.509 -21.592 1.00 78.38 269 PHE A C 1
ATOM 1999 O O . PHE A 1 269 ? 17.506 8.552 -22.801 1.00 78.38 269 PHE A O 1
#

Solvent-accessible surface area (backbone atoms only — not comparable to full-atom values): 16267 Å² total; per-residue (Å²): 107,41,50,75,60,39,70,48,72,45,72,56,97,93,38,79,78,47,75,46,77,77,32,86,48,48,73,58,86,54,63,77,73,87,51,66,93,77,46,79,84,48,96,68,84,85,84,66,80,71,84,75,74,59,98,74,46,89,71,67,51,46,84,80,68,50,85,68,60,64,47,78,49,76,50,77,48,49,58,88,46,57,51,53,73,39,82,34,68,47,40,65,50,73,43,69,46,68,33,16,24,47,98,52,87,50,67,55,81,68,97,69,79,41,80,40,33,34,41,32,38,70,47,74,41,76,65,74,56,73,66,39,59,34,38,29,63,43,99,86,72,48,68,18,60,33,30,33,57,32,75,41,82,81,77,34,36,36,32,30,43,77,60,74,68,83,45,26,79,75,71,77,51,89,62,85,52,96,56,46,90,72,62,47,58,91,47,76,81,73,71,41,88,53,46,39,36,33,89,73,62,18,38,31,32,47,24,50,82,40,61,48,40,58,49,72,51,91,94,41,81,42,61,48,65,51,59,26,53,34,14,34,28,68,36,51,40,38,89,87,45,46,44,79,81,43,78,48,80,54,77,78,44,78,51,45,69,90,47,73,47,80,48,78,46,78,48,73,110

Secondary structure (DSSP, 8-state):
--EEEEEEEEEETTEEEEEEEEEEEES-SS-----HHHHTT-SS-------PPPTT-TTTTHHHHS--SEEEEEEEE-TTSTTS-SS-EEEEEEEEES-BBTTSSSBP--SS---SEEEEEEEEES-PPTTPEEEEE-TTS-EEEEEEEEEETTTTEEEEE--GGGG-TTSSS----TTHHHHSS-PPP-SSSSPEE-TTS-EEEE-TT---SEEEETTEEEE-SS--BTTEE--SB-TT-SEEEEEEEEEEEE--TT--EEEEEEEE-

Nearest PDB structures (foldseek):
  8igw-assembly1_D  TM=6.395E-01  e=1.259E+00  Enterococcus hirae ATCC 9790
  5d80-assembly2_d  TM=5.378E-01  e=5.705E-01  Saccharomyces cerevisiae S288C
  5d80-assembly1_D  TM=5.378E-01  e=6.388E-01  Saccharomyces cerevisiae S288C
  3zn6-assembly1_A-2  TM=1.781E-01  e=6.037E-01  Thermus virus P23-77
  3zmn-assembly1_A  TM=1.876E-01  e=8.968E-01  Thermus virus P23-77

pLDDT: mean 89.82, std 7.33, range [66.75, 98.31]